Protein AF-A0A937UL61-F1 (afdb_monomer_lite)

Structure (mmCIF, N/CA/C/O backbone):
data_AF-A0A937UL61-F1
#
_entry.id   AF-A0A937UL61-F1
#
loop_
_atom_site.group_PDB
_atom_site.id
_atom_site.type_symbol
_atom_site.label_atom_id
_atom_site.label_alt_id
_atom_site.label_comp_id
_atom_site.label_asym_id
_atom_site.label_entity_id
_atom_site.label_seq_id
_atom_site.pdbx_PDB_ins_code
_atom_site.Cartn_x
_atom_site.Cartn_y
_atom_site.Cartn_z
_atom_site.occupancy
_atom_site.B_iso_or_equiv
_atom_site.auth_seq_id
_atom_site.auth_comp_id
_atom_site.auth_asym_id
_atom_site.auth_atom_id
_atom_site.pdbx_PDB_model_num
ATOM 1 N N . MET A 1 1 ? -11.354 -31.830 36.952 1.00 41.12 1 MET A N 1
ATOM 2 C CA . MET A 1 1 ? -10.061 -31.802 36.238 1.00 41.12 1 MET A CA 1
ATOM 3 C C . MET A 1 1 ? -9.830 -30.366 35.802 1.00 41.12 1 MET A C 1
ATOM 5 O O . MET A 1 1 ? -10.631 -29.843 35.042 1.00 41.12 1 MET A O 1
ATOM 9 N N . ARG A 1 2 ? -8.855 -29.694 36.424 1.00 35.31 2 ARG A N 1
ATOM 10 C CA . ARG A 1 2 ? -8.442 -28.318 36.112 1.00 35.31 2 ARG A CA 1
ATOM 11 C C . ARG A 1 2 ? -7.359 -28.387 35.036 1.00 35.31 2 ARG A C 1
ATOM 13 O O . ARG A 1 2 ? -6.473 -29.226 35.157 1.00 35.31 2 ARG A O 1
ATOM 20 N N . GLY A 1 3 ? -7.427 -27.509 34.044 1.00 33.62 3 GLY A N 1
ATOM 21 C CA . GLY A 1 3 ? -6.395 -27.327 33.027 1.00 33.62 3 GLY A CA 1
ATOM 22 C C . GLY A 1 3 ? -6.321 -25.855 32.651 1.00 33.62 3 GLY A C 1
ATOM 23 O O . GLY A 1 3 ? -7.065 -25.392 31.799 1.00 33.62 3 GLY A O 1
ATOM 24 N N . THR A 1 4 ? -5.476 -25.130 33.373 1.00 39.19 4 THR A N 1
ATOM 25 C CA . THR A 1 4 ? -5.030 -23.756 33.128 1.00 39.19 4 THR A CA 1
ATOM 26 C C . THR A 1 4 ? -3.850 -23.763 32.161 1.00 39.19 4 THR A C 1
ATOM 28 O O . THR A 1 4 ? -2.901 -24.504 32.411 1.00 39.19 4 THR A O 1
ATOM 31 N N . THR A 1 5 ? -3.843 -22.879 31.164 1.00 43.12 5 THR A N 1
ATOM 32 C CA . THR A 1 5 ? -2.605 -22.394 30.528 1.00 43.12 5 THR A CA 1
ATOM 33 C C . THR A 1 5 ? -2.749 -20.914 30.190 1.00 43.12 5 THR A C 1
ATOM 35 O O . THR A 1 5 ? -3.155 -20.542 29.092 1.00 43.12 5 THR A O 1
ATOM 38 N N . ASP A 1 6 ? -2.417 -20.092 31.186 1.00 36.03 6 ASP A N 1
ATOM 39 C CA . ASP A 1 6 ? -1.859 -18.753 31.016 1.00 36.03 6 ASP A CA 1
ATOM 40 C C . ASP A 1 6 ? -0.484 -18.852 30.348 1.00 36.03 6 ASP A C 1
ATOM 42 O O . ASP A 1 6 ? 0.268 -19.788 30.634 1.00 36.03 6 ASP A O 1
ATOM 46 N N . GLY A 1 7 ? -0.093 -17.858 29.543 1.00 35.34 7 GLY A N 1
ATOM 47 C CA . GLY A 1 7 ? 1.324 -17.755 29.203 1.00 35.34 7 GLY A CA 1
ATOM 48 C C . GLY A 1 7 ? 1.760 -16.815 28.094 1.00 35.34 7 GLY A C 1
ATOM 49 O O . GLY A 1 7 ? 2.563 -17.265 27.302 1.00 35.34 7 GLY A O 1
ATOM 50 N N . TRP A 1 8 ? 1.357 -15.539 28.060 1.00 32.16 8 TRP A N 1
ATOM 51 C CA . TRP A 1 8 ? 2.135 -14.500 27.351 1.00 32.16 8 TRP A CA 1
ATOM 52 C C . TRP A 1 8 ? 2.010 -13.135 28.049 1.00 32.16 8 TRP A C 1
ATOM 54 O O . TRP A 1 8 ? 1.246 -12.261 27.658 1.00 32.16 8 TRP A O 1
ATOM 64 N N . ARG A 1 9 ? 2.776 -12.949 29.129 1.00 35.47 9 ARG A N 1
ATOM 65 C CA . ARG A 1 9 ? 3.132 -11.635 29.688 1.00 35.47 9 ARG A CA 1
ATOM 66 C C . ARG A 1 9 ? 4.566 -11.703 30.189 1.00 35.47 9 ARG A C 1
ATOM 68 O O . ARG A 1 9 ? 4.829 -12.411 31.156 1.00 35.47 9 ARG A O 1
ATOM 75 N N . SER A 1 10 ? 5.482 -10.961 29.572 1.00 35.19 10 SER A N 1
ATOM 76 C CA . SER A 1 10 ? 6.545 -10.219 30.273 1.00 35.19 10 SER A CA 1
ATOM 77 C C . SER A 1 10 ? 7.567 -9.608 29.313 1.00 35.19 10 SER A C 1
ATOM 79 O O . SER A 1 10 ? 7.879 -10.177 28.275 1.00 35.19 10 SER A O 1
ATOM 81 N N . ARG A 1 11 ? 8.142 -8.494 29.791 1.00 38.44 11 ARG A N 1
ATOM 82 C CA . ARG A 1 11 ? 9.276 -7.708 29.274 1.00 38.44 11 ARG A CA 1
ATOM 83 C C . ARG A 1 11 ? 8.947 -6.733 28.155 1.00 38.44 11 ARG A C 1
ATOM 85 O O . ARG A 1 11 ? 9.047 -7.101 27.006 1.00 38.44 11 ARG A O 1
ATOM 92 N N . TRP A 1 12 ? 8.687 -5.481 28.537 1.00 37.53 12 TRP A N 1
ATOM 93 C CA . TRP A 1 12 ? 9.507 -4.327 28.136 1.00 37.53 12 TRP A CA 1
ATOM 94 C C . TRP A 1 12 ? 9.333 -3.220 29.189 1.00 37.53 12 TRP A C 1
ATOM 96 O O . TRP A 1 12 ? 8.374 -2.458 29.186 1.00 37.53 12 TRP A O 1
ATOM 106 N N . LEU A 1 13 ? 10.256 -3.181 30.152 1.00 37.97 13 LEU A N 1
ATOM 107 C CA . LEU A 1 13 ? 10.502 -2.031 31.022 1.00 37.97 13 LEU A CA 1
ATOM 108 C C . LEU A 1 13 ? 11.967 -1.654 30.820 1.00 37.97 13 LEU A C 1
ATOM 110 O O . LEU A 1 13 ? 12.857 -2.373 31.267 1.00 37.97 13 LEU A O 1
ATOM 114 N N . GLY A 1 14 ? 12.201 -0.536 30.141 1.00 31.47 14 GLY A N 1
ATOM 115 C CA . GLY A 1 14 ? 13.514 0.073 29.973 1.00 31.47 14 GLY A CA 1
ATOM 116 C C . GLY A 1 14 ? 13.386 1.581 30.137 1.00 31.47 14 GLY A C 1
ATOM 117 O O . GLY A 1 14 ? 12.951 2.273 29.225 1.00 31.47 14 GLY A O 1
ATOM 118 N N . ARG A 1 15 ? 13.724 2.072 31.333 1.00 36.03 15 ARG A N 1
ATOM 119 C CA . ARG A 1 15 ? 13.959 3.494 31.616 1.00 36.03 15 ARG A CA 1
ATOM 120 C C . ARG A 1 15 ? 15.165 3.961 30.808 1.00 36.03 15 ARG A C 1
ATOM 122 O O . ARG A 1 15 ? 16.184 3.288 30.865 1.00 36.03 15 ARG A O 1
ATOM 129 N N . ASN A 1 16 ? 15.096 5.151 30.218 1.00 34.00 16 ASN A N 1
ATOM 130 C CA . ASN A 1 16 ? 16.273 5.994 30.024 1.00 34.00 16 ASN A CA 1
ATOM 131 C C . ASN A 1 16 ? 15.919 7.453 30.339 1.00 34.00 16 ASN A C 1
ATOM 133 O O . ASN A 1 16 ? 15.102 8.088 29.681 1.00 34.00 16 ASN A O 1
ATOM 137 N N . THR A 1 17 ? 16.524 7.939 31.418 1.00 41.81 17 THR A N 1
ATOM 138 C CA . THR A 1 17 ? 16.698 9.347 31.789 1.00 41.81 17 THR A CA 1
ATOM 139 C C . THR A 1 17 ? 17.986 9.902 31.163 1.00 41.81 17 THR A C 1
ATOM 141 O O . THR A 1 17 ? 18.832 9.110 30.764 1.00 41.81 17 THR A O 1
ATOM 144 N N . PHE A 1 18 ? 18.156 11.235 31.225 1.00 35.47 18 PHE A N 1
ATOM 145 C CA . PHE A 1 18 ? 19.288 12.097 30.796 1.00 35.47 18 PHE A CA 1
ATOM 146 C C . PHE A 1 18 ? 19.118 12.724 29.398 1.00 35.47 18 PHE A C 1
ATOM 148 O O . PHE A 1 18 ? 18.808 12.030 28.447 1.00 35.47 18 PHE A O 1
ATOM 155 N N . GLY A 1 19 ? 19.308 14.030 29.172 1.00 31.05 19 GLY A N 1
ATOM 156 C CA . GLY A 1 19 ? 19.741 15.134 30.032 1.00 31.05 19 GLY A CA 1
ATOM 157 C C . GLY A 1 19 ? 19.760 16.460 29.243 1.00 31.05 19 GLY A C 1
ATOM 158 O O . GLY A 1 19 ? 19.900 16.466 28.024 1.00 31.05 19 GLY A O 1
ATOM 159 N N . ARG A 1 20 ? 19.594 17.589 29.949 1.00 37.22 20 ARG A N 1
ATOM 160 C CA . ARG A 1 20 ? 19.799 18.965 29.447 1.00 37.22 20 ARG A CA 1
ATOM 161 C C . ARG A 1 20 ? 21.288 19.239 29.189 1.00 37.22 20 ARG A C 1
ATOM 163 O O . ARG A 1 20 ? 22.111 18.865 30.019 1.00 37.22 20 ARG A O 1
ATOM 170 N N . GLY A 1 21 ? 21.602 20.035 28.164 1.00 30.53 21 GLY A N 1
ATOM 171 C CA . GLY A 1 21 ? 22.908 20.693 28.015 1.00 30.53 21 GLY A CA 1
ATOM 172 C C . GLY A 1 21 ? 23.030 21.531 26.728 1.00 30.53 21 GLY A C 1
ATOM 173 O O . GLY A 1 21 ? 22.745 20.984 25.670 1.00 30.53 21 GLY A O 1
ATOM 174 N N . PRO A 1 22 ? 23.408 22.828 26.785 1.00 51.12 22 PRO A N 1
ATOM 175 C CA . PRO A 1 22 ? 23.311 23.773 25.667 1.00 51.12 22 PRO A CA 1
ATOM 176 C C . PRO A 1 22 ? 24.640 24.017 24.928 1.00 51.12 22 PRO A C 1
ATOM 178 O O . PRO A 1 22 ? 25.719 23.872 25.499 1.00 51.12 22 PRO A O 1
ATOM 181 N N . GLY A 1 23 ? 24.543 24.577 23.717 1.00 32.28 23 GLY A N 1
ATOM 182 C CA . GLY A 1 23 ? 25.520 25.547 23.215 1.00 32.28 23 GLY A CA 1
ATOM 183 C C . GLY A 1 23 ? 26.185 25.236 21.872 1.00 32.28 23 GLY A C 1
ATOM 184 O O . GLY A 1 23 ? 26.318 24.089 21.470 1.00 32.28 23 GLY A O 1
ATOM 185 N N . ALA A 1 24 ? 26.686 26.326 21.276 1.00 36.66 24 ALA A N 1
ATOM 186 C CA . ALA A 1 24 ? 27.544 26.433 20.091 1.00 36.66 24 ALA A CA 1
ATOM 187 C C . ALA A 1 24 ? 26.845 26.276 18.722 1.00 36.66 24 ALA A C 1
ATOM 189 O O . ALA A 1 24 ? 26.011 25.413 18.536 1.00 36.66 24 ALA A O 1
ATOM 190 N N . ARG A 1 25 ? 27.148 27.055 17.679 1.00 42.97 25 ARG A N 1
ATOM 191 C CA . ARG A 1 25 ? 28.100 28.155 17.454 1.00 42.97 25 ARG A CA 1
ATOM 192 C C . ARG A 1 25 ? 27.694 28.838 16.140 1.00 42.97 25 ARG A C 1
ATOM 194 O O . ARG A 1 25 ? 27.148 28.208 15.243 1.00 42.97 25 ARG A O 1
ATOM 201 N N . ARG A 1 26 ? 28.002 30.132 16.050 1.00 46.06 26 ARG A N 1
ATOM 202 C CA . ARG A 1 26 ? 27.932 30.962 14.842 1.00 46.06 26 ARG A CA 1
ATOM 203 C C . ARG A 1 26 ? 28.728 30.329 13.692 1.00 46.06 26 ARG A C 1
ATOM 205 O O . ARG A 1 26 ? 29.886 29.977 13.898 1.00 46.06 26 ARG A O 1
ATOM 212 N N . ALA A 1 27 ? 28.152 30.303 12.494 1.00 42.22 27 ALA A N 1
ATOM 213 C CA . ALA A 1 27 ? 28.882 30.131 11.243 1.00 42.22 27 ALA A CA 1
ATOM 214 C C . ALA A 1 27 ? 28.550 31.323 10.337 1.00 42.22 27 ALA A C 1
ATOM 216 O O . ALA A 1 27 ? 27.449 31.427 9.803 1.00 42.22 27 ALA A O 1
ATOM 217 N N . GLY A 1 28 ? 29.489 32.267 10.246 1.00 37.50 28 GLY A N 1
ATOM 218 C CA . GLY A 1 28 ? 29.486 33.278 9.198 1.00 37.50 28 GLY A CA 1
ATOM 219 C C . GLY A 1 28 ? 29.967 32.637 7.902 1.00 37.50 28 GLY A C 1
ATOM 220 O O . GLY A 1 28 ? 30.985 31.949 7.908 1.00 37.50 28 GLY A O 1
ATOM 221 N N . PHE A 1 29 ? 29.242 32.866 6.811 1.00 41.84 29 PHE A N 1
ATOM 222 C CA . PHE A 1 29 ? 29.704 32.537 5.469 1.00 41.84 29 PHE A CA 1
ATOM 223 C C . PH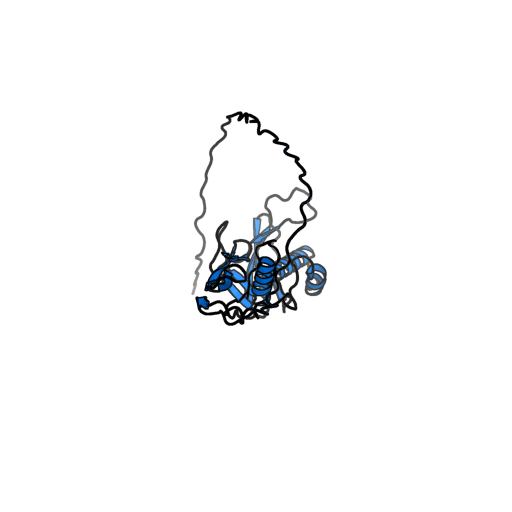E A 1 29 ? 30.052 33.822 4.722 1.00 41.84 29 PHE A C 1
ATOM 225 O O . PHE A 1 29 ? 29.270 34.767 4.643 1.00 41.84 29 PHE A O 1
ATOM 232 N N . VAL A 1 30 ? 31.289 33.831 4.239 1.00 42.34 30 VAL A N 1
ATOM 233 C CA . VAL A 1 30 ? 31.944 34.869 3.451 1.00 42.34 30 VAL A CA 1
ATOM 234 C C . VAL A 1 30 ? 31.387 34.817 2.027 1.00 42.34 30 VAL A C 1
ATOM 236 O O . VAL A 1 30 ? 31.470 33.780 1.373 1.00 42.34 30 VAL A O 1
ATOM 239 N N . ALA A 1 31 ? 30.824 35.927 1.547 1.00 39.34 31 ALA A N 1
ATOM 240 C CA . ALA A 1 31 ? 30.403 36.091 0.159 1.00 39.34 31 ALA A CA 1
ATOM 241 C C . ALA A 1 31 ? 31.626 36.432 -0.711 1.00 39.34 31 ALA A C 1
ATOM 243 O O . ALA A 1 31 ? 32.196 37.518 -0.599 1.00 39.34 31 ALA A O 1
ATOM 244 N N . GLY A 1 32 ? 32.049 35.476 -1.539 1.00 38.09 32 GLY A N 1
ATOM 245 C CA . GLY A 1 32 ? 33.128 35.626 -2.513 1.00 38.09 32 GLY A CA 1
ATOM 246 C C . GLY A 1 32 ? 32.592 35.999 -3.895 1.00 38.09 32 GLY A C 1
ATOM 247 O O . GLY A 1 32 ? 31.733 35.309 -4.435 1.00 38.09 32 GLY A O 1
ATOM 248 N N . LEU A 1 33 ? 33.127 37.099 -4.432 1.00 48.47 33 LEU A N 1
ATOM 249 C CA . LEU A 1 33 ? 32.984 37.601 -5.799 1.00 48.47 33 LEU A CA 1
ATOM 250 C C . LEU A 1 33 ? 33.150 36.515 -6.873 1.00 48.47 33 LEU A C 1
ATOM 252 O O . LEU A 1 33 ? 34.134 35.782 -6.831 1.00 48.47 33 LEU A O 1
ATOM 256 N N . LEU A 1 34 ? 32.334 36.569 -7.933 1.00 45.69 34 LEU A N 1
ATOM 257 C CA . LEU A 1 34 ? 32.779 36.185 -9.275 1.00 45.69 34 LEU A CA 1
ATOM 258 C C . LEU A 1 34 ? 32.277 37.178 -10.325 1.00 45.69 34 LEU A C 1
ATOM 260 O O . LEU A 1 34 ? 31.132 37.625 -10.320 1.00 45.69 34 LEU A O 1
ATOM 264 N N . ALA A 1 35 ? 33.236 37.555 -11.163 1.00 44.25 35 ALA A N 1
ATOM 265 C CA . ALA A 1 35 ? 33.234 38.659 -12.096 1.00 44.25 35 ALA A CA 1
ATOM 266 C C . ALA A 1 35 ? 32.377 38.389 -13.337 1.00 44.25 35 ALA A C 1
ATOM 268 O O . ALA A 1 35 ? 32.365 37.284 -13.879 1.00 44.25 35 ALA A O 1
ATOM 269 N N . GLY A 1 36 ? 31.725 39.445 -13.822 1.00 38.75 36 GLY A N 1
ATOM 270 C CA . GLY A 1 36 ? 31.180 39.495 -15.169 1.00 38.75 36 GLY A CA 1
ATOM 271 C C . GLY A 1 36 ? 32.288 39.754 -16.188 1.00 38.75 36 GLY A C 1
ATOM 272 O O . GLY A 1 36 ? 33.165 40.589 -15.967 1.00 38.75 36 GLY A O 1
ATOM 273 N N . VAL A 1 37 ? 32.216 39.060 -17.320 1.00 54.00 37 VAL A N 1
ATOM 274 C CA . VAL A 1 37 ? 32.962 39.406 -18.529 1.00 54.00 37 VAL A CA 1
ATOM 275 C C . VAL A 1 37 ? 31.960 39.518 -19.668 1.00 54.00 37 VAL A C 1
ATOM 277 O O . VAL A 1 37 ? 31.336 38.545 -20.084 1.00 54.00 37 VAL A O 1
ATOM 280 N N . LEU A 1 38 ? 31.797 40.760 -20.113 1.00 43.00 38 LEU A N 1
ATOM 281 C CA . LEU A 1 38 ? 31.098 41.184 -21.314 1.00 43.00 38 LEU A CA 1
ATOM 282 C C . LEU A 1 38 ? 32.075 41.053 -22.491 1.00 43.00 38 LEU A C 1
ATOM 284 O O . LEU A 1 38 ? 33.176 41.594 -22.408 1.00 43.00 38 LEU A O 1
ATOM 288 N N . LEU A 1 39 ? 31.677 40.415 -23.591 1.00 46.84 39 LEU A N 1
ATOM 289 C CA . LEU A 1 39 ? 32.367 40.543 -24.879 1.00 46.84 39 LEU A CA 1
ATOM 290 C C . LEU A 1 39 ? 31.344 40.455 -26.018 1.00 46.84 39 LEU A C 1
ATOM 292 O O . LEU A 1 39 ? 30.898 39.384 -26.417 1.00 46.84 39 LEU A O 1
ATOM 296 N N . LEU A 1 40 ? 30.967 41.635 -26.506 1.00 47.50 40 LEU A N 1
ATOM 297 C CA . LEU A 1 40 ? 30.404 41.871 -27.831 1.00 47.50 40 LEU A CA 1
ATOM 298 C C . LEU A 1 40 ? 31.575 42.109 -28.783 1.00 47.50 40 LEU A C 1
ATOM 300 O O . LEU A 1 40 ? 32.388 42.977 -28.489 1.00 47.50 40 LEU A O 1
ATOM 304 N N . MET A 1 41 ? 31.609 41.432 -29.931 1.00 52.75 41 MET A N 1
ATOM 305 C CA . MET A 1 41 ? 32.061 42.049 -31.180 1.00 52.75 41 MET A CA 1
ATOM 306 C C . MET A 1 41 ? 31.426 41.360 -32.386 1.00 52.75 41 MET A C 1
ATOM 308 O O . MET A 1 41 ? 31.569 40.158 -32.599 1.00 52.75 41 MET A O 1
ATOM 312 N N . ALA A 1 42 ? 30.732 42.180 -33.168 1.00 50.41 42 ALA A N 1
ATOM 313 C CA . ALA A 1 42 ? 30.248 41.895 -34.504 1.00 50.41 42 ALA A CA 1
ATOM 314 C C . ALA A 1 42 ? 31.401 41.959 -35.521 1.00 50.41 42 ALA A C 1
ATOM 316 O O . ALA A 1 42 ? 32.296 42.795 -35.401 1.00 50.41 42 ALA A O 1
ATOM 317 N N . GLY A 1 43 ? 31.332 41.126 -36.557 1.00 44.81 43 GLY A N 1
ATOM 318 C CA . GLY A 1 43 ? 32.175 41.206 -37.748 1.00 44.81 43 GLY A CA 1
ATOM 319 C C . GLY A 1 43 ? 31.381 40.720 -38.956 1.00 44.81 43 GLY A C 1
ATOM 320 O O . GLY A 1 43 ? 30.802 39.638 -38.920 1.00 44.81 43 GLY A O 1
ATOM 321 N N . ALA A 1 44 ? 31.299 41.557 -39.986 1.00 49.06 44 ALA A N 1
ATOM 322 C CA . ALA A 1 44 ? 30.443 41.396 -41.153 1.00 49.06 44 ALA A CA 1
ATOM 323 C C . ALA A 1 44 ? 31.261 41.064 -42.422 1.00 49.06 44 ALA A C 1
ATOM 325 O O . ALA A 1 44 ? 32.357 41.585 -42.591 1.00 49.06 44 ALA A O 1
ATOM 326 N N . VAL A 1 45 ? 30.639 40.268 -43.305 1.00 53.62 45 VAL A N 1
ATOM 327 C CA . VAL A 1 45 ? 30.753 40.184 -44.784 1.00 53.62 45 VAL A CA 1
ATOM 328 C C . VAL A 1 45 ? 32.104 39.828 -45.436 1.00 53.62 45 VAL A C 1
ATOM 330 O O . VAL A 1 45 ? 33.033 40.625 -45.456 1.00 53.62 45 VAL A O 1
ATOM 333 N N . ALA A 1 46 ? 32.103 38.717 -46.190 1.00 40.84 46 ALA A N 1
ATOM 334 C CA . ALA A 1 46 ? 32.715 38.632 -47.524 1.00 40.84 46 ALA A CA 1
ATOM 335 C C . ALA A 1 46 ? 32.031 37.533 -48.369 1.00 40.84 46 ALA A C 1
ATOM 337 O O . ALA A 1 46 ? 31.897 36.395 -47.927 1.00 40.84 46 ALA A O 1
ATOM 338 N N . CYS A 1 47 ? 31.582 37.902 -49.573 1.00 49.28 47 CYS A N 1
ATOM 339 C CA . CYS A 1 47 ? 31.098 37.006 -50.630 1.00 49.28 47 CYS A CA 1
ATOM 340 C C . CYS A 1 47 ? 32.271 36.440 -51.446 1.00 49.28 47 CYS A C 1
ATOM 342 O O . CYS A 1 47 ? 33.239 37.161 -51.682 1.00 49.28 47 CYS A O 1
ATOM 344 N N . GLY A 1 48 ? 32.108 35.231 -51.995 1.00 37.12 48 GLY A N 1
ATOM 345 C CA . GLY A 1 48 ? 32.795 34.817 -53.224 1.00 37.12 48 GLY A CA 1
ATOM 346 C C . GLY A 1 48 ? 33.161 33.334 -53.305 1.00 37.12 48 GLY A C 1
ATOM 347 O O . GLY A 1 48 ? 34.012 32.881 -52.547 1.00 37.12 48 GLY A O 1
ATOM 348 N N . GLY A 1 49 ? 32.596 32.630 -54.296 1.00 38.50 49 GLY A N 1
ATOM 349 C CA . GLY A 1 49 ? 33.230 31.462 -54.924 1.00 38.50 49 GLY A CA 1
ATOM 350 C C . GLY A 1 49 ? 32.358 30.213 -55.052 1.00 38.50 49 GLY A C 1
ATOM 351 O O . GLY A 1 49 ? 32.353 29.380 -54.154 1.00 38.50 49 GLY A O 1
ATOM 352 N N . ASP A 1 50 ? 31.685 30.070 -56.196 1.00 49.75 50 ASP A N 1
ATOM 353 C CA . ASP A 1 50 ? 31.009 28.852 -56.654 1.00 49.75 50 ASP A CA 1
ATOM 354 C C . ASP A 1 50 ? 31.983 27.679 -56.861 1.00 49.75 50 ASP A C 1
ATOM 356 O O . ASP A 1 50 ? 33.046 27.840 -57.469 1.00 49.75 50 ASP A O 1
ATOM 360 N N . THR A 1 51 ? 31.595 26.469 -56.447 1.00 48.75 51 THR A N 1
ATOM 361 C CA . THR A 1 51 ? 31.941 25.239 -57.181 1.00 48.75 51 THR A CA 1
ATOM 362 C C . THR A 1 51 ? 30.933 24.129 -56.882 1.00 48.75 51 THR A C 1
ATOM 364 O O . THR A 1 51 ? 30.759 23.706 -55.741 1.00 48.75 51 THR A O 1
ATOM 367 N N . ASP A 1 52 ? 30.275 23.678 -57.947 1.00 49.44 52 ASP A N 1
ATOM 368 C CA . ASP A 1 52 ? 29.382 22.528 -58.022 1.00 49.44 52 ASP A CA 1
ATOM 369 C C . ASP A 1 52 ? 30.009 21.235 -57.476 1.00 49.44 52 ASP A C 1
ATOM 371 O O . ASP A 1 52 ? 31.074 20.830 -57.941 1.00 49.44 52 ASP A O 1
ATOM 375 N N . ALA A 1 53 ? 29.305 20.537 -56.574 1.00 47.34 53 ALA A N 1
ATOM 376 C CA . ALA A 1 53 ? 29.349 19.073 -56.442 1.00 47.34 53 ALA A CA 1
ATOM 377 C C . ALA A 1 53 ? 28.258 18.547 -55.480 1.00 47.34 53 ALA A C 1
ATOM 379 O O . ALA A 1 53 ? 28.516 18.317 -54.306 1.00 47.34 53 ALA A O 1
ATOM 380 N N . GLY A 1 54 ? 27.057 18.310 -56.023 1.00 42.50 54 GLY A N 1
ATOM 381 C CA . GLY A 1 54 ? 26.148 17.219 -55.636 1.00 42.50 54 GLY A CA 1
ATOM 382 C C . GLY A 1 54 ? 25.396 17.314 -54.294 1.00 42.50 54 GLY A C 1
ATOM 383 O O . GLY A 1 54 ? 26.021 17.314 -53.236 1.00 42.50 54 GLY A O 1
ATOM 384 N N . PRO A 1 55 ? 24.049 17.227 -54.280 1.00 46.31 55 PRO A N 1
ATOM 385 C CA . PRO A 1 55 ? 23.344 16.757 -53.099 1.00 46.31 55 PRO A CA 1
ATOM 386 C C . PRO A 1 55 ? 23.616 15.254 -52.993 1.00 46.31 55 PRO A C 1
ATOM 388 O O . PRO A 1 55 ? 22.903 14.415 -53.537 1.00 46.31 55 PRO A O 1
ATOM 391 N N . GLY A 1 56 ? 24.728 14.908 -52.351 1.00 45.19 56 GLY A N 1
ATOM 392 C CA . GLY A 1 56 ? 24.914 13.578 -51.805 1.00 45.19 56 GLY A CA 1
ATOM 393 C C . GLY A 1 56 ? 23.927 13.426 -50.663 1.00 45.19 56 GLY A C 1
ATOM 394 O O . GLY A 1 56 ? 24.280 13.704 -49.517 1.00 45.19 56 GLY A O 1
ATOM 395 N N . ASP A 1 57 ? 22.701 13.015 -50.995 1.00 50.78 57 ASP A N 1
ATOM 396 C CA . ASP A 1 57 ? 21.739 12.414 -50.078 1.00 50.78 57 ASP A CA 1
ATOM 397 C C . ASP A 1 57 ? 22.423 11.214 -49.424 1.00 50.78 57 ASP A C 1
ATOM 399 O O . ASP A 1 57 ? 22.281 10.058 -49.823 1.00 50.78 57 ASP A O 1
ATOM 403 N N . THR A 1 58 ? 23.229 11.500 -48.407 1.00 51.84 58 THR A N 1
ATOM 404 C CA . THR A 1 58 ? 23.712 10.491 -47.486 1.00 51.84 58 THR A CA 1
ATOM 405 C C . THR A 1 58 ? 22.512 10.217 -46.605 1.00 51.84 58 THR A C 1
ATOM 407 O O . THR A 1 58 ? 22.361 10.799 -45.533 1.00 51.84 58 THR A O 1
ATOM 410 N N . ALA A 1 59 ? 21.595 9.401 -47.128 1.00 54.84 59 ALA A N 1
ATOM 411 C CA . ALA A 1 59 ? 20.563 8.768 -46.342 1.00 54.84 59 ALA A CA 1
ATOM 412 C C . ALA A 1 59 ? 21.288 8.126 -45.162 1.00 54.84 59 ALA A C 1
ATOM 414 O O . ALA A 1 59 ? 22.015 7.144 -45.334 1.00 54.84 59 ALA A O 1
ATOM 415 N N . ALA A 1 60 ? 21.182 8.757 -43.991 1.00 59.66 60 ALA A N 1
ATOM 416 C CA . ALA A 1 60 ? 21.674 8.187 -42.758 1.00 59.66 60 ALA A CA 1
ATOM 417 C C . ALA A 1 60 ? 21.040 6.799 -42.675 1.00 59.66 60 ALA A C 1
ATOM 419 O O . ALA A 1 60 ? 19.816 6.675 -42.595 1.00 59.66 60 ALA A O 1
ATOM 420 N N . GLY A 1 61 ? 21.869 5.761 -42.825 1.00 61.16 61 GLY A N 1
ATOM 421 C CA . GLY A 1 61 ? 21.418 4.386 -42.674 1.00 61.16 61 GLY A CA 1
ATOM 422 C C . GLY A 1 61 ? 20.694 4.244 -41.333 1.00 61.16 61 GLY A C 1
ATOM 423 O O . GLY A 1 61 ? 20.961 5.032 -40.421 1.00 61.16 61 GLY A O 1
ATOM 424 N N . PRO A 1 62 ? 19.759 3.290 -41.202 1.00 62.69 62 PRO A N 1
ATOM 425 C CA . PRO A 1 62 ? 18.983 3.139 -39.980 1.00 62.69 62 PRO A CA 1
ATOM 426 C C . PRO A 1 62 ? 19.926 3.099 -38.778 1.00 62.69 62 PRO A C 1
ATOM 428 O O . PRO A 1 62 ? 20.828 2.259 -38.724 1.00 62.69 62 PRO A O 1
ATOM 431 N N . THR A 1 63 ? 19.742 4.038 -37.844 1.00 65.31 63 THR A N 1
ATOM 432 C CA . THR A 1 63 ? 20.496 4.057 -36.592 1.00 65.31 63 THR A CA 1
ATOM 433 C C . THR A 1 63 ? 20.344 2.682 -35.946 1.00 65.31 63 THR A C 1
ATOM 435 O O . THR A 1 63 ? 19.205 2.235 -35.761 1.00 65.31 63 THR A O 1
ATOM 438 N N . PRO A 1 64 ? 21.447 1.974 -35.646 1.00 72.12 64 PRO A N 1
ATOM 439 C CA . PRO A 1 64 ? 21.361 0.640 -35.077 1.00 72.12 64 PRO A CA 1
ATOM 440 C C . PRO A 1 64 ? 20.573 0.699 -33.770 1.00 72.12 64 PRO A C 1
ATOM 442 O O . PRO A 1 64 ? 20.789 1.583 -32.939 1.00 72.12 64 PRO A O 1
ATOM 445 N N . SER A 1 65 ? 19.632 -0.232 -33.600 1.00 82.00 65 SER A N 1
ATOM 446 C CA . SER A 1 65 ? 18.908 -0.362 -32.339 1.00 82.00 65 SER A CA 1
ATOM 447 C C . SER A 1 65 ? 19.898 -0.639 -31.203 1.00 82.00 65 SER A C 1
ATOM 449 O O . SER A 1 65 ? 20.871 -1.372 -31.408 1.00 82.00 65 SER A O 1
ATOM 451 N N . PRO A 1 66 ? 19.670 -0.071 -30.010 1.00 85.94 66 PRO A N 1
ATOM 452 C CA . PRO A 1 66 ? 20.576 -0.258 -28.891 1.00 85.94 66 PRO A CA 1
ATOM 453 C C . PRO A 1 66 ? 20.628 -1.730 -28.475 1.00 85.94 66 PRO A C 1
ATOM 455 O O . PRO A 1 66 ? 19.616 -2.434 -28.477 1.00 85.94 66 PRO A O 1
ATOM 458 N N . THR A 1 67 ? 21.805 -2.184 -28.057 1.00 91.50 67 THR A N 1
ATOM 459 C CA . THR A 1 67 ? 21.954 -3.476 -27.385 1.00 91.50 67 THR A CA 1
ATOM 460 C C . THR A 1 67 ? 21.414 -3.349 -25.966 1.00 91.50 67 THR A C 1
ATOM 462 O O . THR A 1 67 ? 21.894 -2.527 -25.187 1.00 91.50 67 THR A O 1
ATOM 465 N N . ILE A 1 68 ? 20.416 -4.158 -25.615 1.00 92.75 68 ILE A N 1
ATOM 466 C CA . ILE A 1 68 ? 19.838 -4.167 -24.269 1.00 92.75 68 ILE A CA 1
ATOM 467 C C . ILE A 1 68 ? 20.484 -5.279 -23.442 1.00 92.75 68 ILE A C 1
ATOM 469 O O . ILE A 1 68 ? 20.464 -6.442 -23.839 1.00 92.75 68 ILE A O 1
ATOM 473 N N . VAL A 1 69 ? 21.035 -4.922 -22.283 1.00 94.12 69 VAL A N 1
ATOM 474 C CA . VAL A 1 69 ? 21.647 -5.856 -21.331 1.00 94.12 69 VAL A CA 1
ATOM 475 C C . VAL A 1 69 ? 20.693 -6.110 -20.165 1.00 94.12 69 VAL A C 1
ATOM 477 O O . VAL A 1 69 ? 20.182 -5.171 -19.551 1.00 94.12 69 VAL A O 1
ATOM 480 N N . GLY A 1 70 ? 20.494 -7.389 -19.841 1.00 93.50 70 GLY A N 1
ATOM 481 C CA . GLY A 1 70 ? 19.606 -7.855 -18.775 1.00 93.50 70 GLY A CA 1
ATOM 482 C C . GLY A 1 70 ? 18.275 -8.402 -19.295 1.00 93.50 70 GLY A C 1
ATOM 483 O O . GLY A 1 70 ? 17.820 -8.066 -20.389 1.00 93.50 70 GLY A O 1
ATOM 484 N N . THR A 1 71 ? 17.649 -9.266 -18.499 1.00 95.94 71 THR A N 1
ATOM 485 C CA . THR A 1 71 ? 16.349 -9.863 -18.827 1.00 95.94 71 THR A CA 1
ATOM 486 C C . THR A 1 71 ? 15.226 -8.920 -18.416 1.00 95.94 71 THR A C 1
ATOM 488 O O . THR A 1 71 ? 15.201 -8.427 -17.287 1.00 95.94 71 THR A O 1
ATOM 491 N N . ALA A 1 72 ? 14.295 -8.677 -19.337 1.00 96.94 72 ALA A N 1
ATOM 492 C CA . ALA A 1 72 ? 13.121 -7.858 -19.081 1.00 96.94 72 ALA A CA 1
ATOM 493 C C . ALA A 1 72 ? 12.148 -8.570 -18.131 1.00 96.94 72 ALA A C 1
ATOM 495 O O . ALA A 1 72 ? 11.841 -9.749 -18.322 1.00 96.94 72 ALA A O 1
ATOM 496 N N . ARG A 1 73 ? 11.618 -7.834 -17.151 1.00 97.88 73 ARG A N 1
ATOM 497 C CA . ARG A 1 73 ? 10.510 -8.315 -16.314 1.00 97.88 73 ARG A CA 1
ATOM 498 C C . ARG A 1 73 ? 9.202 -8.425 -17.121 1.00 97.88 73 ARG A C 1
ATOM 500 O O . ARG A 1 73 ? 9.040 -7.704 -18.115 1.00 97.88 73 ARG A O 1
ATOM 507 N N . PRO A 1 74 ? 8.292 -9.346 -16.751 1.00 98.00 74 PRO A N 1
ATOM 508 C CA . PRO A 1 74 ? 7.179 -9.736 -17.616 1.00 98.00 74 PRO A CA 1
ATOM 509 C C . PRO A 1 74 ? 6.095 -8.661 -17.763 1.00 98.00 74 PRO A C 1
ATOM 511 O O . PRO A 1 74 ? 5.492 -8.565 -18.831 1.00 98.00 74 PRO A O 1
ATOM 514 N N . VAL A 1 75 ? 5.855 -7.835 -16.739 1.00 98.25 75 VAL A N 1
ATOM 515 C CA . VAL A 1 75 ? 4.756 -6.860 -16.747 1.00 98.25 75 VAL A CA 1
ATOM 516 C C . VAL A 1 75 ? 5.263 -5.499 -17.203 1.00 98.25 75 VAL A C 1
ATOM 518 O O . VAL A 1 75 ? 6.116 -4.911 -16.549 1.00 98.25 75 VAL A O 1
ATOM 521 N N . GLY A 1 76 ? 4.738 -4.979 -18.314 1.00 97.06 76 GLY A N 1
ATOM 522 C CA . GLY A 1 76 ? 5.007 -3.610 -18.763 1.00 97.06 76 GLY A CA 1
ATOM 523 C C . GLY A 1 76 ? 4.107 -2.595 -18.056 1.00 97.06 76 GLY A C 1
ATOM 524 O O . GLY A 1 76 ? 2.893 -2.775 -18.010 1.00 97.06 76 GLY A O 1
ATOM 525 N N . VAL A 1 77 ? 4.686 -1.506 -17.548 1.00 96.56 77 VAL A N 1
ATOM 526 C CA . VAL A 1 77 ? 3.963 -0.442 -16.834 1.00 96.56 77 VAL A CA 1
ATOM 527 C C . VAL A 1 77 ? 3.790 0.766 -17.758 1.00 96.56 77 VAL A C 1
ATOM 529 O O . VAL A 1 77 ? 4.517 1.751 -17.700 1.00 96.56 77 VAL A O 1
ATOM 532 N N . THR A 1 78 ? 2.837 0.681 -18.682 1.00 93.81 78 THR A N 1
ATOM 533 C CA . THR A 1 78 ? 2.742 1.624 -19.813 1.00 93.81 78 THR A CA 1
ATOM 534 C C . THR A 1 78 ? 1.922 2.883 -19.533 1.00 93.81 78 THR A C 1
ATOM 536 O O . THR A 1 78 ? 1.786 3.728 -20.415 1.00 93.81 78 THR A O 1
ATOM 539 N N . GLY A 1 79 ? 1.333 3.019 -18.346 1.00 93.62 79 GLY A N 1
ATOM 540 C CA . GLY A 1 79 ? 0.400 4.101 -18.056 1.00 93.62 79 GLY A CA 1
ATOM 541 C C . GLY A 1 79 ? -0.151 4.080 -16.631 1.00 93.62 79 GLY A C 1
ATOM 542 O O . GLY A 1 79 ? 0.189 3.181 -15.851 1.00 93.62 79 GLY A O 1
ATOM 543 N N . PRO A 1 80 ? -1.036 5.045 -16.314 1.00 93.50 80 PRO A N 1
ATOM 544 C CA . PRO A 1 80 ? -1.806 5.011 -15.084 1.00 93.50 80 PRO A CA 1
ATOM 545 C C . PRO A 1 80 ? -2.606 3.710 -14.992 1.00 93.50 80 PRO A C 1
ATOM 547 O O . PRO A 1 80 ? -3.170 3.242 -15.984 1.00 93.50 80 PRO A O 1
ATOM 550 N N . GLN A 1 81 ? -2.671 3.140 -13.797 1.00 94.44 81 GLN A N 1
ATOM 551 C CA . GLN A 1 81 ? -3.379 1.900 -13.537 1.00 94.44 81 GLN A CA 1
ATOM 552 C C . GLN A 1 81 ? -4.868 2.172 -13.296 1.00 94.44 81 GLN A C 1
ATOM 554 O O . GLN A 1 81 ? -5.218 3.038 -12.485 1.00 94.44 81 GLN A O 1
ATOM 559 N N . PRO A 1 82 ? -5.766 1.445 -13.982 1.00 88.81 82 PRO A N 1
ATOM 560 C CA . PRO A 1 82 ? -7.198 1.592 -13.773 1.00 88.81 82 PRO A CA 1
ATOM 561 C C . PRO A 1 82 ? -7.583 1.160 -12.353 1.00 88.81 82 PRO A C 1
ATOM 563 O O . PRO A 1 82 ? -7.043 0.198 -11.813 1.00 88.81 82 PRO A O 1
ATOM 566 N N . GLY A 1 83 ? -8.537 1.872 -11.753 1.00 84.94 83 GLY A N 1
ATOM 567 C CA . GLY A 1 83 ? -9.050 1.561 -10.414 1.00 84.94 83 GLY A CA 1
ATOM 568 C C . GLY A 1 83 ? -8.174 2.038 -9.253 1.00 84.94 83 GLY A C 1
ATOM 569 O O . GLY A 1 83 ? -8.612 1.945 -8.109 1.00 84.94 83 GLY A O 1
ATOM 570 N N . PHE A 1 84 ? -6.983 2.590 -9.515 1.00 88.06 84 PHE A N 1
ATOM 571 C CA . PHE A 1 84 ? -6.194 3.222 -8.462 1.00 88.06 84 PHE A CA 1
ATOM 572 C C . PHE A 1 84 ? -6.971 4.378 -7.825 1.00 88.06 84 PHE A C 1
ATOM 574 O O . PHE A 1 84 ? -7.413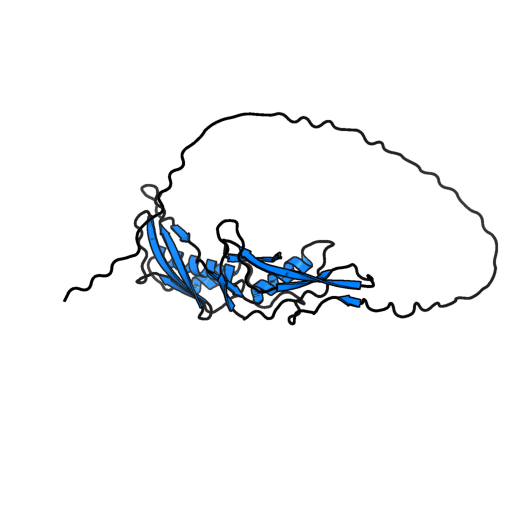 5.304 -8.512 1.00 88.06 84 PHE A O 1
ATOM 581 N N . VAL A 1 85 ? -7.091 4.343 -6.503 1.00 82.81 85 VAL A N 1
ATOM 582 C CA . VAL A 1 85 ? -7.695 5.408 -5.704 1.00 82.81 85 VAL A CA 1
ATOM 583 C C . VAL A 1 85 ? -6.603 6.094 -4.906 1.00 82.81 85 VAL A C 1
ATOM 585 O O . VAL A 1 85 ? -5.980 5.506 -4.024 1.00 82.81 85 VAL A O 1
ATOM 588 N N . ALA A 1 86 ? -6.368 7.372 -5.212 1.00 69.19 86 ALA A N 1
ATOM 589 C CA . ALA A 1 86 ? -5.485 8.185 -4.391 1.00 69.19 86 ALA A CA 1
ATOM 590 C C . ALA A 1 86 ? -6.049 8.260 -2.963 1.00 69.19 86 ALA A C 1
ATOM 592 O O . ALA A 1 86 ? -7.264 8.352 -2.777 1.00 69.19 86 ALA A O 1
ATOM 593 N N . SER A 1 87 ? -5.158 8.262 -1.970 1.00 60.38 87 SER A N 1
ATOM 594 C CA . SER A 1 87 ? -5.442 8.112 -0.529 1.00 60.38 87 SER A CA 1
ATOM 595 C C . SER A 1 87 ? -6.504 9.048 0.074 1.00 60.38 87 SER A C 1
ATOM 597 O O . SER A 1 87 ? -6.916 8.853 1.214 1.00 60.38 87 SER A O 1
ATOM 599 N N . TRP A 1 88 ? -6.967 10.054 -0.667 1.00 55.47 88 TRP A N 1
ATOM 600 C CA . TRP A 1 88 ? -7.932 11.063 -0.239 1.00 55.47 88 TRP A CA 1
ATOM 601 C C . TRP A 1 88 ? -9.334 10.926 -0.860 1.00 55.47 88 TRP A C 1
ATOM 603 O O . TRP A 1 88 ? -10.236 11.640 -0.426 1.00 55.47 88 TRP A O 1
ATOM 613 N N . TYR A 1 89 ? -9.548 10.029 -1.833 1.00 51.16 89 TYR A N 1
ATOM 614 C CA . TYR A 1 89 ? -10.812 9.947 -2.587 1.00 51.16 89 TYR A CA 1
ATOM 615 C C . TYR A 1 89 ? -11.865 8.958 -2.049 1.00 51.16 89 TYR A C 1
ATOM 617 O O . TYR A 1 89 ? -13.023 9.081 -2.420 1.00 51.16 89 TYR A O 1
ATOM 625 N N . GLY A 1 90 ? -11.524 8.028 -1.151 1.00 51.19 90 GLY A N 1
ATOM 626 C CA . GLY A 1 90 ? -12.437 6.933 -0.756 1.00 51.19 90 GLY A CA 1
ATOM 627 C C . GLY A 1 90 ? -13.342 7.195 0.453 1.00 51.19 90 GLY A C 1
ATOM 628 O O . GLY A 1 90 ? -14.028 6.288 0.914 1.00 51.19 90 GLY A O 1
ATOM 629 N N . ARG A 1 91 ? -13.333 8.402 1.025 1.00 56.09 91 ARG A N 1
ATOM 630 C CA . ARG A 1 91 ? -13.908 8.629 2.361 1.00 56.09 91 ARG A CA 1
ATOM 631 C C . ARG A 1 91 ? -15.433 8.439 2.404 1.00 56.09 91 ARG A C 1
ATOM 633 O O . ARG A 1 91 ? -15.942 7.860 3.359 1.00 56.09 91 ARG A O 1
ATOM 640 N N . ASP A 1 92 ? -16.129 8.863 1.352 1.00 55.19 92 ASP A N 1
ATOM 641 C CA . ASP A 1 92 ? -17.592 8.765 1.254 1.00 55.19 92 ASP A CA 1
ATOM 642 C C . ASP A 1 92 ? -18.051 7.319 0.957 1.00 55.19 92 ASP A C 1
ATOM 644 O O . ASP A 1 92 ? -19.115 6.887 1.399 1.00 55.19 92 ASP A O 1
ATOM 648 N N . GLU A 1 93 ? -17.226 6.538 0.251 1.00 56.94 93 GLU A N 1
ATOM 649 C CA . GLU A 1 93 ? -17.472 5.118 -0.050 1.00 56.94 93 GLU A CA 1
ATOM 650 C C . GLU A 1 93 ? -17.187 4.231 1.172 1.00 56.94 93 GLU A C 1
ATOM 652 O O . GLU A 1 93 ? -17.903 3.263 1.432 1.00 56.94 93 GLU A O 1
ATOM 657 N N . VAL A 1 94 ? -16.189 4.602 1.982 1.00 58.88 94 VAL A N 1
ATOM 658 C CA . VAL A 1 94 ? -15.857 3.934 3.250 1.00 58.88 94 VAL A CA 1
ATOM 659 C C . VAL A 1 94 ? -16.973 4.100 4.286 1.00 58.88 94 VAL A C 1
ATOM 661 O O . VAL A 1 94 ? -17.237 3.175 5.060 1.00 58.88 94 VAL A O 1
ATOM 664 N N . GLU A 1 95 ? -17.646 5.253 4.299 1.00 57.28 95 GLU A N 1
ATOM 665 C CA . GLU A 1 95 ? -18.713 5.573 5.254 1.00 57.28 95 GLU A CA 1
ATOM 666 C C . GLU A 1 95 ? -19.975 4.713 5.036 1.00 57.28 95 GLU A C 1
ATOM 668 O O . GLU A 1 95 ? -20.637 4.324 5.999 1.00 57.28 95 GLU A O 1
ATOM 673 N N . GLN A 1 96 ? -20.265 4.311 3.792 1.00 51.91 96 GLN A N 1
ATOM 674 C CA . GLN A 1 96 ? -21.442 3.492 3.458 1.00 51.91 96 GLN A CA 1
ATOM 675 C C . GLN A 1 96 ? -21.347 2.030 3.934 1.00 51.91 96 GLN A C 1
ATOM 677 O O . GLN A 1 96 ? -22.374 1.370 4.096 1.00 51.91 96 GLN A O 1
ATOM 682 N N . ALA A 1 97 ? -20.142 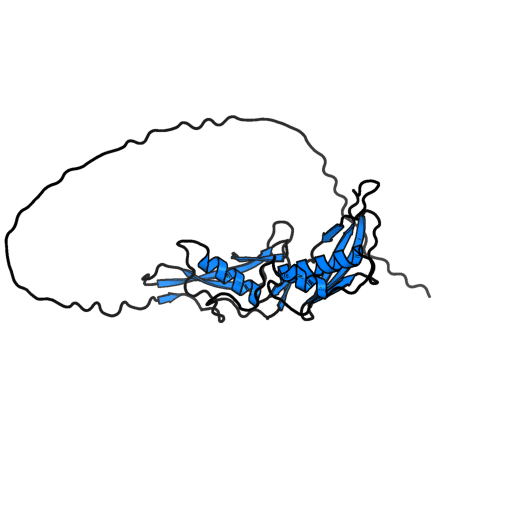1.512 4.196 1.00 47.69 97 ALA A N 1
ATOM 683 C CA . ALA A 1 97 ? -19.918 0.109 4.563 1.00 47.69 97 ALA A CA 1
ATOM 684 C C . ALA A 1 97 ? -20.011 -0.177 6.078 1.00 47.69 97 ALA A C 1
ATOM 686 O O . ALA A 1 97 ? -19.787 -1.312 6.518 1.00 47.69 97 ALA A O 1
ATOM 687 N N . ALA A 1 98 ? -20.285 0.835 6.905 1.00 49.25 98 ALA A N 1
ATOM 688 C CA . ALA A 1 98 ? -20.249 0.719 8.357 1.00 49.25 98 ALA A CA 1
ATOM 689 C C . ALA A 1 98 ? -21.667 0.556 8.954 1.00 49.25 98 ALA A C 1
ATOM 691 O O . ALA A 1 98 ? -22.489 1.465 8.836 1.00 49.25 98 ALA A O 1
ATOM 692 N N . PRO A 1 99 ? -21.983 -0.573 9.622 1.00 47.47 99 PRO A N 1
ATOM 693 C CA . PRO A 1 99 ? -23.294 -0.766 10.238 1.00 47.47 99 PRO A CA 1
ATOM 694 C C . PRO A 1 99 ? -23.533 0.250 11.368 1.00 47.47 99 PRO A C 1
ATOM 696 O O . PRO A 1 99 ? -22.598 0.703 12.035 1.00 47.47 99 PRO A O 1
ATOM 699 N N . GLY A 1 100 ? -24.801 0.621 11.574 1.00 46.41 100 GLY A N 1
ATOM 700 C CA . GLY A 1 100 ? -25.219 1.479 12.684 1.00 46.41 100 GLY A CA 1
ATOM 701 C C . GLY A 1 100 ? -24.885 0.857 14.047 1.00 46.41 100 GLY A C 1
ATOM 702 O O . GLY A 1 100 ? -24.987 -0.355 14.224 1.00 46.41 100 GLY A O 1
ATOM 703 N N . GLY A 1 101 ? -24.479 1.692 15.007 1.00 58.09 101 GLY A N 1
ATOM 704 C CA . GLY A 1 101 ? -23.993 1.274 16.325 1.00 58.09 101 GLY A CA 1
ATOM 705 C C . GLY A 1 101 ? -23.454 2.454 17.142 1.00 58.09 101 GLY A C 1
ATOM 706 O O . GLY A 1 101 ? -23.719 3.608 16.808 1.00 58.0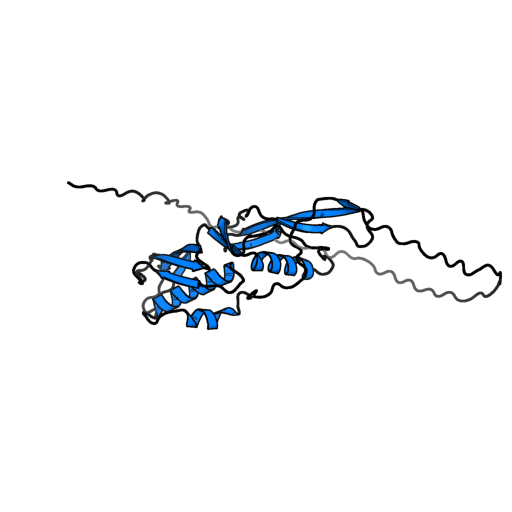9 101 GLY A O 1
ATOM 707 N N . ASP A 1 102 ? -22.705 2.166 18.212 1.00 75.75 102 ASP A N 1
ATOM 708 C CA . ASP A 1 102 ? -21.975 3.174 18.999 1.00 75.75 102 ASP A CA 1
ATOM 709 C C . ASP A 1 102 ? -21.157 4.088 18.065 1.00 75.75 102 ASP A C 1
ATOM 711 O O . ASP A 1 102 ? -20.366 3.607 17.249 1.00 75.75 102 ASP A O 1
ATOM 715 N N . ALA A 1 103 ? -21.354 5.407 18.175 1.00 81.81 103 ALA A N 1
ATOM 716 C CA . ALA A 1 103 ? -20.724 6.396 17.302 1.00 81.81 103 ALA A CA 1
ATOM 717 C C . ALA A 1 103 ? -19.184 6.331 17.327 1.00 81.81 103 ALA A C 1
ATOM 719 O O . ALA A 1 103 ? -18.533 6.632 16.324 1.00 81.81 103 ALA A O 1
ATOM 720 N N . GLN A 1 104 ? -18.593 5.926 18.454 1.00 83.88 104 GLN A N 1
ATOM 721 C CA . GLN A 1 104 ? -17.152 5.764 18.601 1.00 83.88 104 GLN A CA 1
ATOM 722 C C . GLN A 1 104 ? -16.657 4.500 17.894 1.00 83.88 104 GLN A C 1
ATOM 724 O O . GLN A 1 104 ? -15.674 4.567 17.157 1.00 83.88 104 GLN A O 1
ATOM 729 N N . LEU A 1 105 ? -17.345 3.366 18.074 1.00 87.50 105 LEU A N 1
ATOM 730 C CA . LEU A 1 105 ? -17.028 2.128 17.353 1.00 87.50 105 LEU A CA 1
ATOM 731 C C . LEU A 1 105 ? -17.148 2.347 15.844 1.00 87.50 105 LEU A C 1
ATOM 733 O O . LEU A 1 105 ? -16.237 1.996 15.104 1.00 87.50 105 LEU A O 1
ATOM 737 N N . HIS A 1 106 ? -18.236 2.973 15.396 1.00 86.50 106 HIS A N 1
ATOM 738 C CA . HIS A 1 106 ? -18.453 3.278 13.986 1.00 86.50 106 HIS A CA 1
ATOM 739 C C . HIS A 1 106 ? -17.287 4.086 13.403 1.00 86.50 106 HIS A C 1
ATOM 741 O O . HIS A 1 106 ? -16.714 3.687 12.392 1.00 86.50 106 HIS A O 1
ATOM 747 N N . ARG A 1 107 ? -16.859 5.155 14.090 1.00 86.88 107 ARG A N 1
ATOM 748 C CA . ARG A 1 107 ? -15.700 5.963 13.681 1.00 86.88 107 ARG A CA 1
ATOM 749 C C . ARG A 1 107 ? -14.417 5.135 13.575 1.00 86.88 107 ARG A C 1
ATOM 751 O O . ARG A 1 107 ? -13.719 5.230 12.573 1.00 86.88 107 ARG A O 1
ATOM 758 N N . ILE A 1 108 ? -14.131 4.299 14.573 1.00 90.25 108 ILE A N 1
ATOM 759 C CA . ILE A 1 108 ? -12.939 3.438 14.584 1.00 90.25 108 ILE A CA 1
ATOM 760 C C . ILE A 1 108 ? -12.955 2.452 13.411 1.00 90.25 10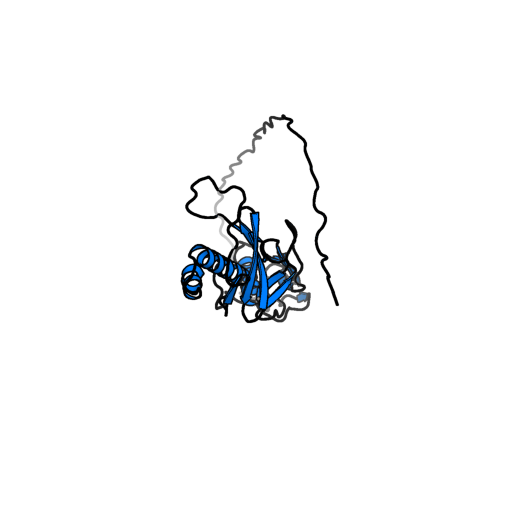8 ILE A C 1
ATOM 762 O O . ILE A 1 108 ? -11.940 2.275 12.740 1.00 90.25 108 ILE A O 1
ATOM 766 N N . LEU A 1 109 ? -14.101 1.825 13.135 1.00 91.94 109 LEU A N 1
ATOM 767 C CA . LEU A 1 109 ? -14.234 0.898 12.012 1.00 91.94 109 LEU A CA 1
ATOM 768 C C . LEU A 1 109 ? -14.077 1.619 10.666 1.00 91.94 109 LEU A C 1
ATOM 770 O O . LEU A 1 109 ? -13.453 1.075 9.758 1.00 91.94 109 LEU A O 1
ATOM 774 N N . THR A 1 110 ? -14.607 2.834 10.525 1.00 89.62 110 THR A N 1
ATOM 775 C CA . THR A 1 110 ? -14.410 3.685 9.339 1.00 89.62 110 THR A CA 1
ATOM 776 C C . THR A 1 110 ? -12.932 4.030 9.146 1.00 89.62 110 THR A C 1
ATOM 778 O O . THR A 1 110 ? -12.398 3.830 8.056 1.00 89.62 110 THR A O 1
ATOM 781 N N . ASP A 1 111 ? -12.225 4.432 10.203 1.00 91.00 111 ASP A N 1
ATOM 782 C CA . ASP A 1 111 ? -10.791 4.734 10.135 1.00 91.00 111 ASP A CA 1
ATOM 783 C C . ASP A 1 111 ? -9.942 3.502 9.782 1.00 91.00 111 ASP A C 1
ATOM 785 O O . ASP A 1 111 ? -8.995 3.604 8.998 1.00 91.00 111 ASP A O 1
ATOM 789 N N . LEU A 1 112 ? -10.278 2.326 10.325 1.00 92.94 112 LEU A N 1
ATOM 790 C CA . LEU A 1 112 ? -9.623 1.058 9.986 1.00 92.94 112 LEU A CA 1
ATOM 791 C C . LEU A 1 112 ? -9.796 0.706 8.508 1.00 92.94 112 LEU A C 1
ATOM 793 O O . LEU A 1 112 ? -8.834 0.304 7.845 1.00 92.94 112 LEU A O 1
ATOM 797 N N . ARG A 1 113 ? -11.014 0.879 7.981 1.00 92.06 113 ARG A N 1
ATOM 798 C CA . ARG A 1 113 ? -11.287 0.664 6.560 1.00 92.06 113 ARG A CA 1
ATOM 799 C C . ARG A 1 113 ? -10.479 1.637 5.704 1.00 92.06 113 ARG A C 1
ATOM 801 O O . ARG A 1 113 ? -9.770 1.199 4.804 1.00 92.06 113 ARG A O 1
ATOM 808 N N . GLN A 1 114 ? -10.500 2.928 6.035 1.00 89.88 114 GLN A N 1
ATOM 809 C CA . GLN A 1 114 ? -9.740 3.947 5.311 1.00 89.88 114 GLN A CA 1
ATOM 810 C C . GLN A 1 114 ? -8.239 3.636 5.305 1.00 89.88 114 GLN A C 1
ATOM 812 O O . GLN A 1 114 ? -7.613 3.689 4.253 1.00 89.88 114 GLN A O 1
ATOM 817 N N . LYS A 1 115 ? -7.652 3.265 6.451 1.00 91.00 115 LYS A N 1
ATOM 818 C CA . LYS A 1 115 ? -6.237 2.868 6.528 1.00 91.00 115 LYS A CA 1
ATOM 819 C C . LYS A 1 115 ? -5.929 1.648 5.663 1.00 91.00 115 LYS A C 1
ATOM 821 O O . LYS A 1 115 ? -4.915 1.645 4.972 1.00 91.00 115 LYS A O 1
ATOM 826 N N . THR A 1 116 ? -6.803 0.641 5.678 1.00 92.31 116 THR A N 1
ATOM 827 C CA . THR A 1 116 ? -6.637 -0.566 4.855 1.00 92.31 116 THR A CA 1
ATOM 828 C C . THR A 1 116 ? -6.692 -0.231 3.363 1.00 92.31 116 THR A C 1
ATOM 830 O O . THR A 1 116 ? -5.804 -0.648 2.626 1.00 92.31 116 THR A O 1
ATOM 833 N N . LEU A 1 117 ? -7.655 0.587 2.922 1.00 90.81 117 LEU A N 1
ATOM 834 C CA . LEU A 1 117 ? -7.735 1.040 1.526 1.00 90.81 117 LEU A CA 1
ATOM 835 C C . LEU A 1 117 ? -6.551 1.911 1.118 1.00 90.81 117 LEU A C 1
ATOM 837 O O . LEU A 1 117 ? -6.068 1.790 -0.002 1.00 90.81 117 LEU A O 1
ATOM 841 N N . THR A 1 118 ? -6.059 2.769 2.011 1.00 89.06 118 THR A N 1
ATOM 842 C CA . THR A 1 118 ? -4.874 3.587 1.734 1.00 89.06 118 THR A CA 1
ATOM 843 C C . THR A 1 118 ? -3.647 2.715 1.466 1.00 89.06 118 THR A C 1
ATOM 845 O O . THR A 1 118 ? -2.907 3.009 0.531 1.00 89.06 118 THR A O 1
ATOM 848 N N . MET A 1 119 ? -3.447 1.628 2.223 1.00 90.19 119 MET A N 1
ATOM 849 C CA . MET A 1 119 ? -2.391 0.650 1.913 1.00 90.19 119 MET A CA 1
ATOM 850 C C . MET A 1 119 ? -2.676 -0.095 0.604 1.00 90.19 119 MET A C 1
ATOM 852 O O . MET A 1 119 ? -1.775 -0.282 -0.212 1.00 90.19 119 MET A O 1
ATOM 856 N N . ALA A 1 120 ? -3.936 -0.481 0.378 1.00 91.81 120 ALA A N 1
ATOM 857 C CA . ALA A 1 120 ? -4.345 -1.182 -0.832 1.00 91.81 120 ALA A CA 1
ATOM 858 C C . ALA A 1 120 ? -4.111 -0.355 -2.103 1.00 91.81 120 ALA A C 1
ATOM 860 O O . ALA A 1 120 ? -3.802 -0.928 -3.141 1.00 91.81 120 ALA A O 1
ATOM 861 N N . GLY A 1 121 ? -4.305 0.968 -2.052 1.00 90.12 121 GLY A N 1
ATOM 862 C CA . GLY A 1 121 ? -4.248 1.880 -3.204 1.00 90.12 121 GLY A CA 1
ATOM 863 C C . GLY A 1 121 ? -5.325 1.633 -4.271 1.00 90.12 121 GLY A C 1
ATOM 864 O O . GLY A 1 121 ? -5.332 2.285 -5.312 1.00 90.12 121 GLY A O 1
ATOM 865 N N . VAL A 1 122 ? -6.233 0.687 -4.044 1.00 90.88 122 VAL A N 1
ATOM 866 C CA . VAL A 1 122 ? -7.285 0.263 -4.972 1.00 90.88 122 VAL A CA 1
ATOM 867 C C . VAL A 1 122 ? -8.517 -0.151 -4.168 1.00 90.88 122 VAL A C 1
ATOM 869 O O . VAL A 1 122 ? -8.400 -0.721 -3.078 1.00 90.88 122 VAL A O 1
ATOM 872 N N . MET A 1 123 ? -9.704 0.165 -4.687 1.00 89.44 123 MET A N 1
ATOM 873 C CA . MET A 1 123 ? -10.963 -0.269 -4.078 1.00 89.44 123 MET A CA 1
ATOM 874 C C . MET A 1 123 ? -11.080 -1.795 -4.141 1.00 89.44 123 MET A C 1
ATOM 876 O O . MET A 1 123 ? -10.648 -2.406 -5.114 1.00 89.44 123 MET A O 1
ATOM 880 N N . GLY A 1 124 ? -11.679 -2.391 -3.114 1.00 87.62 124 GLY A N 1
ATOM 881 C CA . GLY A 1 124 ? -11.881 -3.835 -3.005 1.00 87.62 124 GLY A CA 1
ATOM 882 C C . GLY A 1 124 ? -12.924 -4.165 -1.942 1.00 87.62 124 GLY A C 1
ATOM 883 O O . GLY A 1 124 ? -13.411 -3.268 -1.240 1.00 87.62 124 GLY A O 1
ATOM 884 N N . ASP A 1 125 ? -13.263 -5.445 -1.819 1.00 91.00 125 ASP A N 1
ATOM 885 C CA . ASP A 1 125 ? -14.208 -5.924 -0.818 1.00 91.00 125 ASP A CA 1
ATOM 886 C C . ASP A 1 125 ? -13.571 -5.802 0.563 1.00 91.00 125 ASP A C 1
ATOM 888 O O . ASP A 1 125 ? -12.618 -6.507 0.895 1.00 91.00 125 ASP A O 1
ATOM 892 N N . LEU A 1 126 ? -14.100 -4.894 1.384 1.00 92.44 126 LEU A N 1
ATOM 893 C CA . LEU A 1 126 ? -13.489 -4.542 2.658 1.00 92.44 126 LEU A CA 1
ATOM 894 C C . LEU A 1 126 ? -14.485 -4.559 3.812 1.00 92.44 126 LEU A C 1
ATOM 896 O O . LEU A 1 126 ? -15.475 -3.827 3.842 1.00 92.44 126 LEU A O 1
ATOM 900 N N . THR A 1 127 ? -14.149 -5.329 4.842 1.00 93.62 127 THR A N 1
ATOM 901 C CA . THR A 1 127 ? -14.858 -5.320 6.125 1.00 93.62 127 THR A CA 1
ATOM 902 C C . THR A 1 127 ? -13.916 -4.981 7.273 1.00 93.62 127 THR A C 1
ATOM 904 O O . THR A 1 127 ? -12.702 -5.148 7.176 1.00 93.62 127 THR A O 1
ATOM 907 N N . ALA A 1 128 ? -14.482 -4.482 8.371 1.00 93.75 128 ALA A N 1
ATOM 908 C CA . ALA A 1 128 ? -13.763 -4.203 9.606 1.00 93.75 128 ALA A CA 1
ATOM 909 C C . ALA A 1 128 ? -14.653 -4.566 10.794 1.00 93.75 128 ALA A C 1
ATOM 911 O O . ALA A 1 128 ? -15.841 -4.232 10.798 1.00 93.75 128 ALA A O 1
ATOM 912 N N . ARG A 1 129 ? -14.078 -5.220 11.802 1.00 94.44 129 ARG A N 1
ATOM 913 C CA . ARG A 1 129 ? -14.753 -5.577 13.056 1.00 94.44 129 ARG A CA 1
ATOM 914 C C . ARG A 1 129 ? -13.781 -5.526 14.223 1.00 94.44 129 ARG A C 1
ATOM 916 O O . ARG A 1 129 ? -12.588 -5.753 14.042 1.00 94.44 129 ARG A O 1
ATOM 923 N N . CYS A 1 130 ? -14.295 -5.273 15.415 1.00 94.62 130 CYS A N 1
ATOM 924 C CA . CYS A 1 130 ? -13.515 -5.333 16.648 1.00 94.62 130 CYS A CA 1
ATOM 925 C C . CYS A 1 130 ? -13.959 -6.516 17.500 1.00 94.62 130 CYS A C 1
ATOM 927 O O . CYS A 1 130 ? -15.016 -7.104 17.262 1.00 94.62 130 CYS A O 1
ATOM 929 N N . GLU A 1 131 ? -13.132 -6.907 18.464 1.00 92.31 131 GLU A N 1
ATOM 930 C CA . GLU A 1 131 ? -13.454 -8.008 19.363 1.00 92.31 131 GLU A CA 1
ATOM 931 C C . GLU A 1 131 ? -14.822 -7.784 20.032 1.00 92.31 131 GLU A C 1
ATOM 933 O O . GLU A 1 131 ? -15.088 -6.733 20.618 1.00 92.31 131 GLU A O 1
ATOM 938 N N . ASN A 1 132 ? -15.710 -8.777 19.922 1.00 89.19 132 ASN A N 1
ATOM 939 C CA . ASN A 1 132 ? -17.085 -8.727 20.434 1.00 89.19 132 ASN A CA 1
ATOM 940 C C . ASN A 1 132 ? -17.931 -7.543 19.921 1.00 89.19 132 ASN A C 1
ATOM 942 O O . ASN A 1 132 ? -18.900 -7.178 20.585 1.00 89.19 132 ASN A O 1
ATOM 946 N N . ASP A 1 133 ? -17.561 -6.928 18.790 1.00 88.31 133 ASP A N 1
ATOM 947 C CA . ASP A 1 133 ? -18.200 -5.730 18.228 1.00 88.31 133 ASP A CA 1
ATOM 948 C C . ASP A 1 133 ? -18.282 -4.562 19.226 1.00 88.31 133 ASP A C 1
ATOM 950 O O . ASP A 1 133 ? -19.266 -3.821 19.284 1.00 88.31 133 ASP A O 1
ATOM 954 N N . ARG A 1 134 ? -17.248 -4.409 20.064 1.00 87.88 134 ARG A N 1
ATOM 955 C CA . ARG A 1 134 ? -17.156 -3.353 21.082 1.00 87.88 134 ARG A CA 1
ATOM 956 C C . ARG A 1 134 ? -15.741 -2.791 21.159 1.00 87.88 134 ARG A C 1
ATOM 958 O O . ARG A 1 134 ? -14.787 -3.425 20.731 1.00 87.88 134 ARG A O 1
ATOM 965 N N . ILE A 1 135 ? -15.627 -1.595 21.732 1.00 87.25 135 ILE A N 1
ATOM 966 C CA . ILE A 1 135 ? -14.353 -0.963 22.088 1.00 87.25 135 ILE A CA 1
ATOM 967 C C . ILE A 1 135 ? -14.346 -0.740 23.595 1.00 87.25 135 ILE A C 1
ATOM 969 O O . ILE A 1 135 ? -15.319 -0.219 24.147 1.00 87.25 135 ILE A O 1
ATOM 973 N N . ASP A 1 136 ? -13.252 -1.109 24.255 1.00 88.12 136 ASP A N 1
ATOM 974 C CA . ASP A 1 136 ? -13.005 -0.667 25.624 1.00 88.12 136 ASP A CA 1
ATOM 975 C C . ASP A 1 136 ? -12.500 0.780 25.600 1.00 88.12 136 ASP A C 1
ATOM 977 O O . ASP A 1 136 ? -11.446 1.078 25.041 1.00 88.12 136 ASP A O 1
ATOM 981 N N . LEU A 1 137 ? -13.284 1.685 26.187 1.00 86.19 137 LEU A N 1
ATOM 982 C CA . LEU A 1 137 ? -12.994 3.118 26.243 1.00 86.19 137 LEU A CA 1
ATOM 983 C C . LEU A 1 137 ? -12.168 3.513 27.473 1.00 86.19 137 LEU A C 1
ATOM 985 O O . LEU A 1 137 ? -11.922 4.703 27.689 1.00 86.19 137 LEU A O 1
ATOM 989 N N . ALA A 1 138 ? -11.746 2.552 28.299 1.00 87.81 138 ALA A N 1
ATOM 990 C CA . ALA A 1 138 ? -10.890 2.838 29.437 1.00 87.81 138 ALA A CA 1
ATOM 991 C C . ALA A 1 138 ? -9.538 3.432 28.977 1.00 87.81 138 ALA A C 1
ATOM 993 O O . ALA A 1 138 ? -8.947 2.967 27.999 1.00 87.81 138 ALA A O 1
ATOM 994 N N . PRO A 1 139 ? -8.998 4.447 29.679 1.00 88.38 139 PRO A N 1
ATOM 995 C CA . PRO A 1 139 ? -7.713 5.045 29.327 1.00 88.38 139 PRO A CA 1
ATOM 996 C C . PRO A 1 139 ? -6.582 4.011 29.244 1.00 88.38 139 PRO A C 1
ATOM 998 O O . PRO A 1 139 ? -6.265 3.328 30.221 1.00 88.38 139 PRO A O 1
ATOM 1001 N N . GLY A 1 140 ? -5.926 3.922 28.086 1.00 89.06 140 GLY A N 1
ATOM 1002 C CA . GLY A 1 140 ? -4.863 2.948 27.834 1.00 89.06 140 GLY A CA 1
ATOM 1003 C C . GLY A 1 140 ? -5.343 1.528 27.531 1.00 89.06 140 GLY A C 1
ATOM 1004 O O . GLY A 1 140 ? -4.493 0.636 27.480 1.00 89.06 140 GLY A O 1
ATOM 1005 N N . ALA A 1 141 ? -6.650 1.308 27.363 1.00 92.75 141 ALA A N 1
ATOM 1006 C CA . ALA A 1 141 ? -7.184 0.042 26.886 1.00 92.75 141 ALA A CA 1
ATOM 1007 C C . ALA A 1 141 ? -6.710 -0.249 25.460 1.00 92.75 141 ALA A C 1
ATOM 1009 O O . ALA A 1 141 ? -6.507 0.664 24.653 1.00 92.75 141 ALA A O 1
ATOM 1010 N N . VAL A 1 142 ? -6.538 -1.537 25.176 1.00 95.44 142 VAL A N 1
ATOM 1011 C CA . VAL A 1 142 ? -6.163 -2.056 23.863 1.00 95.44 142 VAL A CA 1
ATOM 1012 C C . VAL A 1 142 ? -7.280 -2.980 23.413 1.00 95.44 142 VAL A C 1
ATOM 1014 O O . VAL A 1 142 ? -7.591 -3.940 24.113 1.00 95.44 142 VAL A O 1
ATOM 1017 N N . THR A 1 143 ? -7.894 -2.675 22.273 1.00 95.56 143 THR A N 1
ATOM 1018 C CA . THR A 1 143 ? -8.938 -3.510 21.674 1.00 95.56 143 THR A CA 1
ATOM 1019 C C . THR A 1 143 ? -8.429 -4.108 20.361 1.00 95.56 143 THR A C 1
ATOM 1021 O O . THR A 1 143 ? -8.073 -3.342 19.460 1.00 95.56 143 THR A O 1
ATOM 1024 N N . PRO A 1 144 ? -8.398 -5.445 20.219 1.00 96.88 144 PRO A N 1
ATOM 1025 C CA . PRO A 1 144 ? -8.089 -6.096 18.954 1.00 96.88 144 PRO A CA 1
ATOM 1026 C C . PRO A 1 144 ? -9.199 -5.855 17.930 1.00 96.88 144 PRO A C 1
ATOM 1028 O O . PRO A 1 144 ? -10.387 -6.011 18.227 1.00 96.88 144 PRO A O 1
ATOM 1031 N N . CYS A 1 145 ? -8.815 -5.531 16.703 1.00 96.69 145 CYS A N 1
ATOM 1032 C CA . CYS A 1 145 ? -9.724 -5.441 15.569 1.00 96.69 145 CYS A CA 1
ATOM 1033 C C . CYS A 1 145 ? -9.131 -6.155 14.356 1.00 96.69 145 CYS A C 1
ATOM 1035 O O . CYS A 1 145 ? -7.932 -6.402 14.278 1.00 96.69 145 CYS A O 1
ATOM 1037 N N . VAL A 1 146 ? -9.982 -6.516 13.406 1.00 96.88 146 VAL A N 1
ATOM 1038 C CA . VAL A 1 146 ? -9.591 -7.201 12.176 1.00 96.88 146 VAL A CA 1
ATOM 1039 C C . VAL A 1 146 ? -10.221 -6.480 10.999 1.00 96.88 146 VAL A C 1
ATOM 1041 O O . VAL A 1 146 ? -11.414 -6.162 11.037 1.00 96.88 146 VAL A O 1
ATOM 1044 N N . THR A 1 147 ? -9.433 -6.245 9.954 1.00 96.19 147 THR A N 1
ATOM 1045 C CA . THR A 1 147 ? -9.961 -5.926 8.625 1.00 96.19 147 THR A CA 1
ATOM 1046 C C . THR A 1 147 ? -9.792 -7.118 7.699 1.00 96.19 147 THR A C 1
ATOM 1048 O O . THR A 1 147 ? -8.857 -7.900 7.856 1.00 96.19 147 THR A O 1
ATOM 1051 N N . VAL A 1 148 ? -10.727 -7.282 6.768 1.00 96.62 148 VAL A N 1
ATOM 1052 C CA . VAL A 1 148 ? -10.660 -8.311 5.726 1.00 96.62 148 VAL A CA 1
ATOM 1053 C C . VAL A 1 148 ? -10.782 -7.609 4.388 1.00 96.62 148 VAL A C 1
ATOM 1055 O O . VAL A 1 148 ? -11.842 -7.045 4.121 1.00 96.62 148 VAL A O 1
ATOM 1058 N N . TYR A 1 149 ? -9.709 -7.618 3.600 1.00 95.56 149 TYR A N 1
ATOM 1059 C CA . TYR A 1 149 ? -9.643 -7.028 2.262 1.00 95.56 149 TYR A CA 1
ATOM 1060 C C . TYR A 1 149 ? -9.499 -8.142 1.228 1.00 95.56 149 TYR A C 1
ATOM 1062 O O . TYR A 1 149 ? -8.507 -8.867 1.269 1.00 95.56 149 TYR A O 1
ATOM 1070 N N . ASP A 1 150 ? -10.477 -8.321 0.342 1.00 95.44 150 ASP A N 1
ATOM 1071 C CA . ASP A 1 150 ? -10.492 -9.384 -0.676 1.00 95.44 150 ASP A CA 1
ATOM 1072 C C . ASP A 1 150 ? -10.148 -10.778 -0.098 1.00 95.44 150 ASP A C 1
ATOM 1074 O O . ASP A 1 150 ? -9.441 -11.590 -0.694 1.00 95.44 150 ASP A O 1
ATOM 1078 N N . GLY A 1 151 ? -10.626 -11.051 1.123 1.00 96.31 151 GLY A N 1
ATOM 1079 C CA . GLY A 1 151 ? -10.371 -12.297 1.857 1.00 96.31 151 GLY A CA 1
ATOM 1080 C C . GLY A 1 151 ? -9.056 -12.354 2.649 1.00 96.31 151 GLY A C 1
ATOM 1081 O O . GLY A 1 151 ? -8.820 -13.339 3.347 1.00 96.31 151 GLY A O 1
ATOM 1082 N N . LEU A 1 152 ? -8.215 -11.318 2.596 1.00 97.44 152 LEU A N 1
ATOM 1083 C CA . LEU A 1 152 ? -6.978 -11.204 3.372 1.00 97.44 152 LEU A CA 1
ATOM 1084 C C . LEU A 1 152 ? -7.247 -10.547 4.728 1.00 97.44 152 LEU A C 1
ATOM 1086 O O . LEU A 1 152 ? -7.656 -9.388 4.794 1.00 97.44 152 LEU A O 1
ATOM 1090 N N . GLU A 1 153 ? -6.996 -11.280 5.812 1.00 96.88 153 GLU A N 1
ATOM 1091 C CA . GLU A 1 153 ? -7.204 -10.782 7.174 1.00 96.88 153 GLU A CA 1
ATOM 1092 C C . GLU A 1 153 ? -5.984 -10.027 7.715 1.00 96.88 153 GLU A C 1
ATOM 1094 O O . GLU A 1 153 ? -4.849 -10.502 7.656 1.00 96.88 153 GLU A O 1
ATOM 1099 N N . MET A 1 154 ? -6.229 -8.867 8.318 1.00 95.94 154 MET A N 1
ATOM 1100 C CA . MET A 1 154 ? -5.215 -8.027 8.948 1.00 95.94 154 MET A CA 1
ATOM 1101 C C . MET A 1 154 ? -5.609 -7.721 10.388 1.00 95.94 154 MET A C 1
ATOM 1103 O O . MET A 1 154 ? -6.691 -7.191 10.637 1.00 95.94 154 MET A O 1
ATOM 1107 N N . ALA A 1 155 ? -4.727 -8.042 11.335 1.00 96.44 155 ALA A N 1
ATOM 1108 C CA . ALA A 1 155 ? -4.953 -7.818 12.760 1.00 96.44 155 ALA A CA 1
ATOM 1109 C C . ALA A 1 155 ? -4.429 -6.444 13.203 1.00 96.44 155 ALA A C 1
ATOM 1111 O O . ALA A 1 155 ? -3.240 -6.154 13.099 1.00 96.44 155 ALA A O 1
ATOM 1112 N N . TRP A 1 156 ? -5.320 -5.621 13.736 1.00 96.38 156 TRP A N 1
ATOM 1113 C CA . TRP A 1 156 ? -5.061 -4.265 14.202 1.00 96.38 156 TRP A CA 1
ATOM 1114 C C . TRP A 1 156 ? -5.241 -4.174 15.711 1.00 96.38 156 TRP A C 1
ATOM 1116 O O . TRP A 1 156 ? -6.045 -4.903 16.295 1.00 96.38 156 TRP A O 1
ATOM 1126 N N . GLU A 1 157 ? -4.572 -3.209 16.333 1.00 96.25 157 GLU A N 1
ATOM 1127 C CA . GLU A 1 157 ? -4.834 -2.859 17.727 1.00 96.25 157 GLU A CA 1
ATOM 1128 C C . GLU A 1 157 ? -5.288 -1.405 17.833 1.00 96.25 157 GLU A C 1
ATOM 1130 O O . GLU A 1 157 ? -4.652 -0.482 17.322 1.00 96.25 157 GLU A O 1
ATOM 1135 N N . ILE A 1 158 ? -6.405 -1.195 18.523 1.00 95.56 158 ILE A N 1
ATOM 1136 C CA . ILE A 1 158 ? -6.919 0.132 18.847 1.00 95.56 158 ILE A CA 1
ATOM 1137 C C . ILE A 1 158 ? -6.507 0.460 20.266 1.00 95.56 158 ILE A C 1
ATOM 1139 O O . ILE A 1 158 ? -6.910 -0.225 21.204 1.00 95.56 158 ILE A O 1
ATOM 1143 N N . ILE A 1 159 ? -5.724 1.521 20.427 1.00 94.50 159 ILE A N 1
ATOM 1144 C CA . ILE A 1 159 ? -5.221 1.946 21.728 1.00 94.50 159 ILE A CA 1
ATOM 1145 C C . ILE A 1 159 ? -5.882 3.258 22.107 1.00 94.50 159 ILE A C 1
ATOM 1147 O O . ILE A 1 159 ? -5.659 4.289 21.467 1.00 94.50 159 ILE A O 1
ATOM 1151 N N . VAL A 1 160 ? -6.668 3.229 23.178 1.00 91.06 160 VAL A N 1
ATOM 1152 C CA . VAL A 1 160 ? -7.284 4.426 23.747 1.00 91.06 160 VAL A CA 1
ATOM 1153 C C . VAL A 1 160 ? -6.228 5.247 24.479 1.00 91.06 160 VAL A C 1
ATOM 1155 O O . VAL A 1 160 ? -5.464 4.734 25.300 1.00 91.06 160 VAL A O 1
ATOM 1158 N N . SER A 1 161 ? -6.177 6.546 24.195 1.00 88.38 161 SER A N 1
ATOM 1159 C CA . SER A 1 161 ? -5.201 7.446 24.804 1.00 88.38 161 SER A CA 1
ATOM 1160 C C . SER A 1 161 ? -5.395 7.543 26.315 1.00 88.38 161 SER A C 1
ATOM 1162 O O . SER A 1 161 ? -6.514 7.581 26.825 1.00 88.38 161 SER A O 1
ATOM 1164 N N . ARG A 1 162 ? -4.281 7.637 27.047 1.00 86.12 162 ARG A N 1
ATOM 1165 C CA . ARG A 1 162 ? -4.299 7.847 28.505 1.00 86.12 162 ARG A CA 1
ATOM 1166 C C . ARG A 1 162 ? -4.584 9.298 28.892 1.00 86.12 162 ARG A C 1
ATOM 1168 O O . ARG A 1 162 ? -5.041 9.548 30.001 1.00 86.12 162 ARG A O 1
ATOM 1175 N N . ASP A 1 163 ? -4.356 10.223 27.965 1.00 78.88 163 ASP A N 1
ATOM 1176 C CA . ASP A 1 163 ? -4.285 11.661 28.235 1.00 78.88 163 ASP A CA 1
ATOM 1177 C C . ASP A 1 163 ? -5.595 12.404 27.926 1.00 78.88 163 ASP A C 1
ATOM 1179 O O . ASP A 1 163 ? -5.579 13.578 27.562 1.00 78.88 163 ASP A O 1
ATOM 1183 N N . ALA A 1 164 ? -6.746 11.733 28.042 1.00 65.94 164 ALA A N 1
ATOM 1184 C CA . ALA A 1 164 ? -8.035 12.376 27.805 1.00 65.94 164 ALA A CA 1
ATOM 1185 C C . ALA A 1 164 ? -8.289 13.474 28.864 1.00 65.94 164 ALA A C 1
ATOM 1187 O O . ALA A 1 164 ? -8.324 13.168 30.062 1.00 65.94 164 ALA A O 1
ATOM 1188 N N . PRO A 1 165 ? -8.482 14.746 28.463 1.00 65.75 165 PRO A N 1
ATOM 1189 C CA . PRO A 1 165 ? -8.816 15.809 29.402 1.00 65.75 165 PRO A CA 1
ATOM 1190 C C . PRO A 1 165 ? -10.130 15.504 30.138 1.00 65.75 165 PRO A C 1
ATOM 1192 O O . PRO A 1 165 ? -11.066 14.984 29.520 1.00 65.75 165 PRO A O 1
ATOM 1195 N N . PRO A 1 166 ? -10.262 15.872 31.425 1.00 57.31 166 PRO A N 1
ATOM 1196 C CA . PRO A 1 166 ? -11.545 15.813 32.117 1.00 57.31 166 PRO A CA 1
ATOM 1197 C C . PRO A 1 166 ? -12.614 16.590 31.332 1.00 57.31 166 PRO A C 1
ATOM 1199 O O . PRO A 1 166 ? -12.433 17.773 31.047 1.00 57.31 166 PRO A O 1
ATOM 1202 N N . GLY A 1 167 ? -13.718 15.930 30.970 1.00 60.88 167 GLY A N 1
ATOM 1203 C CA . GLY A 1 167 ? -14.809 16.537 30.194 1.00 60.88 167 GLY A CA 1
ATOM 1204 C C . GLY A 1 167 ? -14.657 16.467 28.669 1.00 60.88 167 GLY A C 1
ATOM 1205 O O . GLY A 1 167 ? -15.436 17.102 27.961 1.00 60.88 167 GLY A O 1
ATOM 1206 N N . ALA A 1 168 ? -13.689 15.709 28.143 1.00 66.81 168 ALA A N 1
ATOM 1207 C CA . ALA A 1 168 ? -13.604 15.454 26.709 1.00 66.81 168 ALA A CA 1
ATOM 1208 C C . ALA A 1 168 ? -14.882 14.764 26.196 1.00 66.81 168 ALA A C 1
ATOM 1210 O O . ALA A 1 168 ? -15.279 13.712 26.691 1.00 66.81 168 ALA A O 1
ATOM 1211 N N . LEU A 1 169 ? -15.504 15.359 25.174 1.00 65.81 169 LEU A N 1
ATOM 1212 C CA . LEU A 1 169 ? -16.688 14.808 24.502 1.00 65.81 169 LEU A CA 1
ATOM 1213 C C . LEU A 1 169 ? -16.362 13.595 23.614 1.00 65.81 169 LEU A C 1
ATOM 1215 O O . LEU A 1 169 ? -17.273 12.920 23.145 1.00 65.81 169 LEU A O 1
ATOM 1219 N N . TRP A 1 170 ? -15.074 13.332 23.369 1.00 68.19 170 TRP A N 1
ATOM 1220 C CA . TRP A 1 170 ? -14.595 12.294 22.460 1.00 68.19 170 TRP A CA 1
ATOM 1221 C C . TRP A 1 170 ? -13.394 11.580 23.069 1.00 68.19 170 TRP A C 1
ATOM 1223 O O . TRP A 1 170 ? -12.512 12.219 23.650 1.00 68.19 170 TRP A O 1
ATOM 1233 N N . VAL A 1 171 ? -13.336 10.266 22.880 1.00 79.56 171 VAL A N 1
ATOM 1234 C CA . VAL A 1 171 ? -12.181 9.455 23.262 1.00 79.56 171 VAL A CA 1
ATOM 1235 C C . VAL A 1 171 ? -11.174 9.492 22.117 1.00 79.56 171 VAL A C 1
ATOM 1237 O O . VAL A 1 171 ? -11.492 9.116 20.987 1.00 79.56 171 VAL A O 1
ATOM 1240 N N . SER A 1 172 ? -9.957 9.963 22.391 1.00 86.69 172 SER A N 1
ATOM 1241 C CA . SER A 1 172 ? -8.862 9.876 21.427 1.00 86.69 172 SER A CA 1
ATOM 1242 C C . SER A 1 172 ? -8.268 8.471 21.439 1.00 86.69 172 SER A C 1
ATOM 1244 O O . SER A 1 172 ? -8.083 7.863 22.495 1.00 86.69 172 SER A O 1
ATOM 1246 N N . TYR A 1 173 ? -7.931 7.960 20.263 1.00 90.31 173 TYR A N 1
ATOM 1247 C CA . TYR A 1 173 ? -7.302 6.657 20.085 1.00 90.31 173 TYR A CA 1
ATOM 1248 C C . TYR A 1 173 ? -6.218 6.741 19.017 1.00 90.31 173 TYR A C 1
ATOM 1250 O O . TYR A 1 173 ? -6.176 7.680 18.220 1.00 90.31 173 TYR A O 1
ATOM 1258 N N . ARG A 1 174 ? -5.360 5.728 18.992 1.00 92.94 174 ARG A N 1
ATOM 1259 C CA . ARG A 1 174 ? -4.459 5.444 17.879 1.00 92.94 174 ARG A CA 1
ATOM 1260 C C . ARG A 1 174 ? -4.696 4.028 17.378 1.00 92.94 174 ARG A C 1
ATOM 1262 O O . ARG A 1 174 ? -5.109 3.156 18.140 1.00 92.94 174 ARG A O 1
ATOM 1269 N N . ILE A 1 175 ? -4.434 3.833 16.095 1.00 93.44 175 ILE A N 1
ATOM 1270 C CA . ILE A 1 175 ? -4.526 2.541 15.426 1.00 93.44 175 ILE A CA 1
ATOM 1271 C C . ILE A 1 175 ? -3.096 2.065 15.224 1.00 93.44 175 ILE A C 1
ATOM 1273 O O . ILE A 1 175 ? -2.376 2.660 14.421 1.00 93.44 175 ILE A O 1
ATOM 1277 N N . GLU A 1 176 ? -2.688 1.037 15.961 1.00 92.69 176 GLU A N 1
ATOM 1278 C CA . GLU A 1 176 ? -1.399 0.394 15.734 1.00 92.69 176 GLU A CA 1
ATOM 1279 C C . GLU A 1 176 ? -1.493 -0.464 14.475 1.00 92.69 176 GLU A C 1
ATOM 1281 O O . GLU A 1 176 ? -2.385 -1.319 14.372 1.00 92.69 176 GLU A O 1
ATOM 1286 N N . PRO A 1 177 ? -0.611 -0.234 13.495 1.00 88.81 177 PRO A N 1
ATOM 1287 C CA . PRO A 1 177 ? -0.701 -0.957 12.250 1.00 88.81 177 PRO A CA 1
ATOM 1288 C C . PRO A 1 177 ? -0.163 -2.403 12.419 1.00 88.81 177 PRO A C 1
ATOM 1290 O O . PRO A 1 177 ? 0.765 -2.621 13.209 1.00 88.81 177 PRO A O 1
ATOM 1293 N N . PRO A 1 178 ? -0.663 -3.388 11.651 1.00 92.94 178 PRO A N 1
ATOM 1294 C CA . PRO A 1 178 ? -0.245 -4.796 11.710 1.00 92.94 178 PRO A CA 1
ATOM 1295 C C . PRO A 1 178 ? 1.232 -5.022 11.351 1.00 92.94 178 PRO A C 1
ATOM 1297 O O . PRO A 1 178 ? 1.773 -4.291 10.530 1.00 92.94 178 PRO A O 1
ATOM 1300 N N . PRO A 1 179 ? 1.883 -6.104 11.821 1.00 92.12 179 PRO A N 1
ATOM 1301 C CA . PRO A 1 179 ? 3.246 -6.463 11.393 1.00 92.12 179 PRO A CA 1
ATOM 1302 C C . PRO A 1 179 ? 3.352 -6.835 9.899 1.00 92.12 179 PRO A C 1
ATOM 1304 O O . PRO A 1 179 ? 4.447 -7.060 9.385 1.00 92.12 179 PRO A O 1
ATOM 1307 N N . VAL A 1 180 ? 2.214 -6.925 9.213 1.00 95.38 180 VAL A N 1
ATOM 1308 C CA . VAL A 1 180 ? 2.093 -7.156 7.776 1.00 95.38 180 VAL A CA 1
ATOM 1309 C C . VAL A 1 180 ? 1.461 -5.941 7.104 1.00 95.38 180 VAL A C 1
ATOM 1311 O O . VAL A 1 180 ? 0.696 -5.213 7.731 1.00 95.38 180 VAL A O 1
ATOM 1314 N N . ALA A 1 181 ? 1.742 -5.745 5.824 1.00 94.56 181 ALA A N 1
ATOM 1315 C CA . ALA A 1 181 ? 1.090 -4.756 4.979 1.00 94.56 181 ALA A CA 1
ATOM 1316 C C . ALA A 1 181 ? 0.383 -5.437 3.806 1.00 94.56 181 ALA A C 1
ATOM 1318 O O . ALA A 1 181 ? 0.753 -6.538 3.391 1.00 94.56 181 ALA A O 1
ATOM 1319 N N . LEU A 1 182 ? -0.624 -4.755 3.270 1.00 95.75 182 LEU A N 1
ATOM 1320 C CA . LEU A 1 182 ? -1.325 -5.166 2.064 1.00 95.75 182 LEU A CA 1
ATOM 1321 C C . LEU A 1 182 ? -0.578 -4.632 0.838 1.00 95.75 182 LEU A C 1
ATOM 1323 O O . LEU A 1 182 ? -0.470 -3.423 0.656 1.00 95.75 182 LEU A O 1
ATOM 1327 N N . LEU A 1 183 ? -0.081 -5.536 -0.003 1.00 97.12 183 LEU A N 1
ATOM 1328 C CA . LEU A 1 183 ? 0.555 -5.221 -1.276 1.00 97.12 183 LEU A CA 1
ATOM 1329 C C . LEU A 1 183 ? -0.403 -5.587 -2.410 1.00 97.12 183 LEU A C 1
ATOM 1331 O O . LEU A 1 183 ? -0.777 -6.751 -2.545 1.00 97.12 183 LEU A O 1
ATOM 1335 N N . THR A 1 184 ? -0.774 -4.616 -3.242 1.00 97.12 184 THR A N 1
ATOM 1336 C CA . THR A 1 184 ? -1.568 -4.867 -4.452 1.00 97.12 184 THR A CA 1
ATOM 1337 C C . THR A 1 184 ? -0.746 -4.571 -5.698 1.00 97.12 184 THR A C 1
ATOM 1339 O O . THR A 1 184 ? 0.046 -3.623 -5.729 1.00 97.12 184 THR A O 1
ATOM 1342 N N . ALA A 1 185 ? -0.946 -5.369 -6.748 1.00 97.62 185 ALA A N 1
ATOM 1343 C CA . ALA A 1 185 ? -0.290 -5.149 -8.035 1.00 97.62 185 ALA A CA 1
ATOM 1344 C C . ALA A 1 185 ? -0.598 -3.744 -8.584 1.00 97.62 185 ALA A C 1
ATOM 1346 O O . ALA A 1 185 ? 0.312 -3.012 -8.970 1.00 97.62 185 ALA A O 1
ATOM 1347 N N . THR A 1 186 ? -1.871 -3.333 -8.529 1.00 96.50 186 THR A N 1
ATOM 1348 C CA . THR A 1 186 ? -2.340 -2.013 -8.976 1.00 96.50 186 THR A CA 1
ATOM 1349 C C . THR A 1 186 ? -1.596 -0.871 -8.287 1.00 96.50 186 THR A C 1
ATOM 1351 O O . THR A 1 186 ? -1.134 0.043 -8.968 1.00 96.50 186 THR A O 1
ATOM 1354 N N . ASN A 1 187 ? -1.437 -0.919 -6.959 1.00 95.88 187 ASN A N 1
ATOM 1355 C CA . ASN A 1 187 ? -0.746 0.135 -6.217 1.00 95.88 187 ASN A CA 1
ATOM 1356 C C . ASN A 1 187 ? 0.742 0.198 -6.583 1.00 95.88 187 ASN A C 1
ATOM 1358 O O . ASN A 1 187 ? 1.257 1.269 -6.897 1.00 95.88 187 ASN A O 1
ATOM 1362 N N . VAL A 1 188 ? 1.423 -0.953 -6.638 1.00 97.62 188 VAL A N 1
ATOM 1363 C CA . VAL A 1 188 ? 2.845 -1.006 -7.011 1.00 97.62 188 VAL A CA 1
ATOM 1364 C C . VAL A 1 188 ? 3.063 -0.460 -8.419 1.00 97.62 188 VAL A C 1
ATOM 1366 O O . VAL A 1 188 ? 3.911 0.410 -8.617 1.00 97.62 188 VAL A O 1
ATOM 1369 N N . TYR A 1 189 ? 2.293 -0.929 -9.401 1.00 97.69 189 TYR A N 1
ATOM 1370 C CA . TYR A 1 189 ? 2.454 -0.502 -10.791 1.00 97.69 189 TYR A CA 1
ATOM 1371 C C . TYR A 1 189 ? 2.104 0.975 -10.972 1.00 97.69 189 TYR A C 1
ATOM 1373 O O . TYR A 1 189 ? 2.799 1.678 -11.704 1.00 97.69 189 TYR A O 1
ATOM 1381 N N . GLN A 1 190 ? 1.087 1.479 -10.267 1.00 96.00 190 GLN A N 1
ATOM 1382 C CA . GLN A 1 190 ? 0.738 2.895 -10.307 1.00 96.00 190 GLN A CA 1
ATOM 1383 C C . GLN A 1 190 ? 1.847 3.768 -9.725 1.00 96.00 190 GLN A C 1
ATOM 1385 O O . GLN A 1 190 ? 2.232 4.762 -10.342 1.00 96.00 190 GLN A O 1
ATOM 1390 N N . LEU A 1 191 ? 2.348 3.428 -8.538 1.00 94.62 191 LEU A N 1
ATOM 1391 C CA . LEU A 1 191 ? 3.390 4.212 -7.883 1.00 94.62 191 LEU A CA 1
ATOM 1392 C C . LEU A 1 191 ? 4.683 4.171 -8.695 1.00 94.62 191 LEU A C 1
ATOM 1394 O O . LEU A 1 191 ? 5.324 5.204 -8.874 1.00 94.62 191 LEU A O 1
ATOM 1398 N N . PHE A 1 192 ? 5.025 3.018 -9.273 1.00 95.75 192 PHE A N 1
ATOM 1399 C CA . PHE A 1 192 ? 6.183 2.914 -10.153 1.00 95.75 192 PHE A CA 1
ATOM 1400 C C . PHE A 1 192 ? 6.023 3.777 -11.413 1.00 95.75 192 PHE A C 1
ATOM 1402 O O . PHE A 1 192 ? 6.949 4.495 -11.787 1.00 95.75 192 PHE A O 1
ATOM 1409 N N . TRP A 1 193 ? 4.835 3.781 -12.029 1.00 94.56 193 TRP A N 1
ATOM 1410 C CA . TRP A 1 193 ? 4.515 4.660 -13.157 1.00 94.56 193 TRP A CA 1
ATOM 1411 C C . TRP A 1 193 ? 4.619 6.151 -12.795 1.00 94.56 193 TRP A C 1
ATOM 1413 O O . TRP A 1 193 ? 5.129 6.958 -13.577 1.00 94.56 193 TRP A O 1
ATOM 1423 N N . GLN A 1 194 ? 4.169 6.540 -11.602 1.00 92.19 194 GLN A N 1
ATOM 1424 C CA . GLN A 1 194 ? 4.308 7.915 -11.122 1.00 92.19 194 GLN A CA 1
ATOM 1425 C C . GLN A 1 194 ? 5.776 8.285 -10.927 1.00 92.19 194 GLN A C 1
ATOM 1427 O O . GLN A 1 194 ? 6.196 9.340 -11.393 1.00 92.19 194 GLN A O 1
ATOM 1432 N N . VAL A 1 195 ? 6.589 7.422 -10.314 1.00 90.06 195 VAL A N 1
ATOM 1433 C CA . VAL A 1 195 ? 8.040 7.653 -10.191 1.00 90.06 195 VAL A CA 1
ATOM 1434 C C . VAL A 1 195 ? 8.691 7.778 -11.575 1.00 90.06 195 VAL A C 1
ATOM 1436 O O . VAL A 1 195 ? 9.465 8.704 -11.797 1.00 90.06 195 VAL A O 1
ATOM 1439 N N . ALA A 1 196 ? 8.304 6.927 -12.530 1.00 86.62 196 ALA A N 1
ATOM 1440 C CA . ALA A 1 196 ? 8.803 6.941 -13.908 1.00 86.62 196 ALA A CA 1
ATOM 1441 C C . ALA A 1 196 ? 8.543 8.255 -14.665 1.00 86.62 196 ALA A C 1
ATOM 1443 O O . ALA A 1 196 ? 9.272 8.587 -15.603 1.00 86.62 196 ALA A O 1
ATOM 1444 N N . THR A 1 197 ? 7.478 8.972 -14.301 1.00 86.38 197 THR A N 1
ATOM 1445 C CA . THR A 1 197 ? 6.969 10.132 -15.048 1.00 86.38 197 THR A CA 1
ATOM 1446 C C . THR A 1 197 ? 7.108 11.458 -14.304 1.00 86.38 197 THR A C 1
ATOM 1448 O O . THR A 1 197 ? 7.041 12.512 -14.934 1.00 86.38 197 THR A O 1
ATOM 1451 N N . SER A 1 198 ? 7.308 11.431 -12.984 1.00 82.44 198 SER A N 1
ATOM 1452 C CA . SER A 1 198 ? 7.261 12.623 -12.127 1.00 82.44 198 SER A CA 1
ATOM 1453 C C . SER A 1 198 ? 8.576 13.386 -12.021 1.00 82.44 198 SER A C 1
ATOM 1455 O O . SER A 1 198 ? 8.545 14.553 -11.637 1.00 82.44 198 SER A O 1
ATOM 1457 N N . VAL A 1 199 ? 9.717 12.776 -12.360 1.00 69.62 199 VAL A N 1
ATOM 1458 C CA . VAL A 1 199 ? 11.034 13.417 -12.236 1.00 69.62 199 VAL A CA 1
ATOM 1459 C C . VAL A 1 199 ? 11.435 14.075 -13.566 1.00 69.62 199 VAL A C 1
ATOM 1461 O O . VAL A 1 199 ? 11.742 13.376 -14.535 1.00 69.62 199 VAL A O 1
ATOM 1464 N N . PRO A 1 200 ? 11.471 15.421 -13.655 1.00 64.75 200 PRO A N 1
ATOM 1465 C CA . PRO A 1 200 ? 11.868 16.106 -14.881 1.00 64.75 200 PRO A CA 1
ATOM 1466 C C . PRO A 1 200 ? 13.309 15.754 -15.263 1.00 64.75 200 PRO A C 1
ATOM 1468 O O . PRO A 1 200 ? 14.226 15.913 -14.459 1.00 64.75 200 PRO A O 1
ATOM 1471 N N . GLY A 1 201 ? 13.515 15.284 -16.495 1.00 63.06 201 GLY A N 1
ATOM 1472 C CA . GLY A 1 201 ? 14.838 14.888 -16.994 1.00 63.06 201 GLY A CA 1
ATOM 1473 C C . GLY A 1 201 ? 15.290 13.483 -16.580 1.00 63.06 201 GLY A C 1
ATOM 1474 O O . GLY A 1 201 ? 16.371 13.061 -16.985 1.00 63.06 201 GLY A O 1
ATOM 1475 N N . PHE A 1 202 ? 14.470 12.742 -15.831 1.00 66.50 202 PHE A N 1
ATOM 1476 C CA . PHE A 1 202 ? 14.717 11.350 -15.475 1.00 66.50 202 PHE A CA 1
ATOM 1477 C C . PHE A 1 202 ? 13.467 10.530 -15.792 1.00 66.50 202 PHE A C 1
ATOM 1479 O O . PHE A 1 202 ? 12.587 10.337 -14.958 1.00 66.50 202 PHE A O 1
ATOM 1486 N N . HIS A 1 203 ? 13.378 10.095 -17.046 1.00 70.75 203 HIS A N 1
ATOM 1487 C CA . HIS A 1 203 ? 12.303 9.230 -17.511 1.00 70.75 203 HIS A CA 1
ATOM 1488 C C . HIS A 1 203 ? 12.776 7.782 -17.473 1.00 70.75 203 HIS A C 1
ATOM 1490 O O . HIS A 1 203 ? 13.828 7.444 -18.020 1.00 70.75 203 HIS A O 1
ATOM 1496 N N . PHE A 1 204 ? 12.004 6.927 -16.806 1.00 84.19 204 PHE A N 1
ATOM 1497 C CA . PHE A 1 204 ? 12.204 5.489 -16.909 1.00 84.19 204 PHE A CA 1
ATOM 1498 C C . PHE A 1 204 ? 11.732 5.034 -18.283 1.00 84.19 204 PHE A C 1
ATOM 1500 O O . PHE A 1 204 ? 10.534 4.999 -18.557 1.00 84.19 204 PHE A O 1
ATOM 1507 N N . ASP A 1 205 ? 12.677 4.671 -19.140 1.00 89.56 205 ASP A N 1
ATOM 1508 C CA . ASP A 1 205 ? 12.356 4.056 -20.419 1.00 89.56 205 ASP A CA 1
ATOM 1509 C C . ASP A 1 205 ? 11.985 2.588 -20.218 1.00 89.56 205 ASP A C 1
ATOM 1511 O O . ASP A 1 205 ? 12.666 1.851 -19.502 1.00 89.56 205 ASP A O 1
ATOM 1515 N N . ASP A 1 206 ? 10.914 2.162 -20.891 1.00 92.69 206 ASP A N 1
ATOM 1516 C CA . ASP A 1 206 ? 10.378 0.796 -20.836 1.00 92.69 206 ASP A CA 1
ATOM 1517 C C . ASP A 1 206 ? 10.286 0.241 -19.393 1.00 92.69 206 ASP A C 1
ATOM 1519 O O . ASP A 1 206 ? 10.948 -0.757 -19.070 1.00 92.69 206 ASP A O 1
ATOM 1523 N N . PRO A 1 207 ? 9.505 0.906 -18.511 1.00 95.56 207 PRO A N 1
ATOM 1524 C CA . PRO A 1 207 ? 9.312 0.493 -17.127 1.00 95.56 207 PRO A CA 1
ATOM 1525 C C . PRO A 1 207 ? 8.572 -0.846 -17.068 1.00 95.56 207 PRO A C 1
ATOM 1527 O O . PRO A 1 207 ? 7.538 -1.048 -17.714 1.00 95.56 207 PRO A O 1
ATOM 1530 N N . ARG A 1 208 ? 9.108 -1.779 -16.284 1.00 97.62 208 ARG A N 1
ATOM 1531 C CA . ARG A 1 208 ? 8.606 -3.147 -16.146 1.00 97.62 208 ARG A CA 1
ATOM 1532 C C . ARG A 1 208 ? 8.645 -3.605 -14.698 1.00 97.62 208 ARG A C 1
ATOM 1534 O O . ARG A 1 208 ? 9.520 -3.188 -13.958 1.00 97.62 208 ARG A O 1
ATOM 1541 N N . CYS A 1 209 ? 7.762 -4.504 -14.298 1.00 98.50 209 CYS A N 1
ATOM 1542 C CA . CYS A 1 209 ? 7.769 -5.104 -12.968 1.00 98.50 209 CYS A CA 1
ATOM 1543 C C . CYS A 1 209 ? 7.573 -6.617 -13.038 1.00 98.50 209 CYS A C 1
ATOM 1545 O O . CYS A 1 209 ? 7.193 -7.175 -14.073 1.00 98.50 209 CYS A O 1
ATOM 1547 N N . ASP A 1 210 ? 7.865 -7.279 -11.924 1.00 98.69 210 ASP A N 1
ATOM 1548 C CA . ASP A 1 210 ? 7.442 -8.656 -11.706 1.00 98.69 210 ASP A CA 1
ATOM 1549 C C . ASP A 1 210 ? 5.924 -8.796 -11.787 1.00 98.69 210 ASP A C 1
ATOM 1551 O O . ASP A 1 210 ? 5.174 -7.833 -11.604 1.00 98.69 210 ASP A O 1
ATOM 1555 N N . GLU A 1 211 ? 5.477 -10.021 -12.042 1.00 98.38 211 GLU A N 1
ATOM 1556 C CA . GLU A 1 211 ? 4.074 -10.387 -11.900 1.00 98.38 211 GLU A CA 1
ATOM 1557 C C . GLU A 1 211 ? 3.744 -10.496 -10.406 1.00 98.38 211 GLU A C 1
ATOM 1559 O O . GLU A 1 211 ? 4.186 -11.414 -9.712 1.00 98.38 211 GLU A O 1
ATOM 1564 N N . ILE A 1 212 ? 3.014 -9.502 -9.903 1.00 97.94 212 ILE A N 1
ATOM 1565 C CA . ILE A 1 212 ? 2.589 -9.414 -8.506 1.00 97.94 212 ILE A CA 1
ATOM 1566 C C . ILE A 1 212 ? 1.151 -9.944 -8.438 1.00 97.94 212 ILE A C 1
ATOM 1568 O O . ILE A 1 212 ? 0.340 -9.591 -9.298 1.00 97.94 212 ILE A O 1
ATOM 1572 N N . PRO A 1 213 ? 0.797 -10.772 -7.438 1.00 97.69 213 PRO A N 1
ATOM 1573 C CA . PRO A 1 213 ? -0.592 -11.140 -7.191 1.00 97.69 213 PRO A CA 1
ATOM 1574 C C . PRO A 1 213 ? -1.486 -9.903 -7.048 1.00 97.69 213 PRO A C 1
ATOM 1576 O O . PRO A 1 213 ? -1.032 -8.855 -6.590 1.00 97.69 213 PRO A O 1
ATOM 1579 N N . ALA A 1 214 ? -2.771 -10.032 -7.388 1.00 96.31 214 ALA A N 1
ATOM 1580 C CA . ALA A 1 214 ? -3.719 -8.917 -7.303 1.00 96.31 214 ALA A CA 1
ATOM 1581 C C . ALA A 1 214 ? -3.693 -8.236 -5.920 1.00 96.31 214 ALA A C 1
ATOM 1583 O O . ALA A 1 214 ? -3.582 -7.012 -5.843 1.00 96.31 214 ALA A O 1
ATOM 1584 N N . ALA A 1 215 ? -3.689 -9.042 -4.855 1.00 96.94 215 ALA A N 1
ATOM 1585 C CA . ALA A 1 215 ? -3.470 -8.624 -3.478 1.00 96.94 215 ALA A CA 1
ATOM 1586 C C . ALA A 1 215 ? -2.736 -9.729 -2.699 1.00 96.94 215 ALA A C 1
ATOM 1588 O O . ALA A 1 215 ? -3.016 -10.917 -2.879 1.00 96.94 215 ALA A O 1
ATOM 1589 N N . ILE A 1 216 ? -1.796 -9.353 -1.832 1.00 97.94 216 ILE A N 1
ATOM 1590 C CA . ILE A 1 216 ? -1.067 -10.268 -0.945 1.00 97.94 216 ILE A CA 1
ATOM 1591 C C . ILE A 1 216 ? -0.637 -9.549 0.340 1.00 97.94 216 ILE A C 1
ATOM 1593 O O . ILE A 1 216 ? -0.418 -8.339 0.345 1.00 97.94 216 ILE A O 1
ATOM 1597 N N . LEU A 1 217 ? -0.500 -10.297 1.438 1.00 97.50 217 LEU A N 1
ATOM 1598 C CA . LEU A 1 217 ? 0.104 -9.793 2.671 1.00 97.50 217 LEU A CA 1
ATOM 1599 C C . LEU A 1 217 ? 1.616 -10.019 2.652 1.00 97.50 217 LEU A C 1
ATOM 1601 O O . LEU A 1 217 ? 2.085 -11.135 2.431 1.00 97.50 217 LEU A O 1
ATOM 1605 N N . VAL A 1 218 ? 2.372 -8.965 2.931 1.00 97.44 218 VAL A N 1
ATOM 1606 C CA . VAL A 1 218 ? 3.837 -8.988 3.025 1.00 97.44 218 VAL A CA 1
ATOM 1607 C C . VAL A 1 218 ? 4.287 -8.462 4.380 1.00 97.44 218 VAL A C 1
ATOM 1609 O O . VAL A 1 218 ? 3.527 -7.788 5.071 1.00 97.44 218 VAL A O 1
ATOM 1612 N N . GLY A 1 219 ? 5.519 -8.770 4.787 1.00 96.56 219 GLY A N 1
ATOM 1613 C CA . GLY A 1 219 ? 6.090 -8.189 6.002 1.00 96.56 219 GLY A CA 1
ATOM 1614 C C . GLY A 1 219 ? 6.161 -6.666 5.895 1.00 96.56 219 GLY A C 1
ATOM 1615 O O . GLY A 1 219 ? 6.502 -6.135 4.839 1.00 96.56 219 GLY A O 1
ATOM 1616 N N . ARG A 1 220 ? 5.833 -5.968 6.982 1.00 94.31 220 ARG A N 1
ATOM 1617 C CA . ARG A 1 220 ? 5.975 -4.514 7.068 1.00 94.31 220 ARG A CA 1
ATOM 1618 C C . ARG A 1 220 ? 7.341 -4.138 7.645 1.00 94.31 220 ARG A C 1
ATOM 1620 O O . ARG A 1 220 ? 7.891 -4.878 8.462 1.00 94.31 220 ARG A O 1
ATOM 1627 N N . GLY A 1 221 ? 7.864 -2.978 7.249 1.00 89.44 221 GLY A N 1
ATOM 1628 C CA . GLY A 1 221 ? 9.002 -2.357 7.915 1.00 89.44 221 GLY A CA 1
ATOM 1629 C C . GLY A 1 221 ? 8.767 -2.154 9.418 1.00 89.44 221 GLY A C 1
ATOM 1630 O O . GLY A 1 221 ? 7.637 -1.966 9.890 1.00 89.44 221 GLY A O 1
ATOM 1631 N N . MET A 1 222 ? 9.858 -2.220 10.178 1.00 89.75 222 MET A N 1
ATOM 1632 C CA . MET A 1 222 ? 9.913 -1.745 11.563 1.00 89.75 222 MET A CA 1
ATOM 1633 C C . MET A 1 222 ? 10.195 -0.242 11.568 1.00 89.75 222 MET A C 1
ATOM 1635 O O . MET A 1 222 ? 10.585 0.296 10.543 1.00 89.75 222 MET A O 1
ATOM 1639 N N . ALA A 1 223 ? 10.019 0.436 12.705 1.00 88.94 223 ALA A N 1
ATOM 1640 C CA . ALA A 1 223 ? 10.153 1.893 12.794 1.00 88.94 223 ALA A CA 1
ATOM 1641 C C . ALA A 1 223 ? 11.438 2.430 12.120 1.00 88.94 223 ALA A C 1
ATOM 1643 O O . ALA A 1 223 ? 12.545 2.156 12.590 1.00 88.94 223 ALA A O 1
ATOM 1644 N N . GLY A 1 224 ? 11.279 3.205 11.041 1.00 88.06 224 GLY A N 1
ATOM 1645 C CA . GLY A 1 224 ? 12.382 3.754 10.236 1.00 88.06 224 GLY A CA 1
ATOM 1646 C C . GLY A 1 224 ? 13.127 2.759 9.329 1.00 88.06 224 GLY A C 1
ATOM 1647 O O . GLY A 1 224 ? 14.143 3.119 8.735 1.00 88.06 224 GLY A O 1
ATOM 1648 N N . GLU A 1 225 ? 12.644 1.526 9.210 1.00 93.06 225 GLU A N 1
ATOM 1649 C CA . GLU A 1 225 ? 13.176 0.465 8.357 1.00 93.06 225 GLU A CA 1
ATOM 1650 C C . GLU A 1 225 ? 12.186 0.108 7.243 1.00 93.06 225 GLU A C 1
ATOM 1652 O O . GLU A 1 225 ? 10.987 0.374 7.320 1.00 93.06 225 GLU A O 1
ATOM 1657 N N . LYS A 1 226 ? 12.695 -0.546 6.197 1.00 96.00 226 LYS A N 1
ATOM 1658 C CA . LYS A 1 226 ? 11.898 -1.024 5.068 1.00 96.00 226 LYS A CA 1
ATOM 1659 C C . LYS A 1 226 ? 12.012 -2.536 4.944 1.00 96.00 226 LYS A C 1
ATOM 1661 O O . LYS A 1 226 ? 13.112 -3.083 4.999 1.00 96.00 226 LYS A O 1
ATOM 1666 N N . ALA A 1 227 ? 10.885 -3.204 4.742 1.00 96.81 227 ALA A N 1
ATOM 1667 C CA . ALA A 1 227 ? 10.824 -4.631 4.478 1.00 96.81 227 ALA A CA 1
ATOM 1668 C C . ALA A 1 227 ? 10.871 -4.905 2.972 1.00 96.81 227 ALA A C 1
ATOM 1670 O O . ALA A 1 227 ? 10.155 -4.281 2.189 1.00 96.81 227 ALA A O 1
ATOM 1671 N N . ASP A 1 228 ? 11.712 -5.855 2.567 1.00 97.31 228 ASP A N 1
ATOM 1672 C CA . ASP A 1 228 ? 11.759 -6.334 1.188 1.00 97.31 228 ASP A CA 1
ATOM 1673 C C . ASP A 1 228 ? 10.589 -7.289 0.921 1.00 97.31 228 ASP A C 1
ATOM 1675 O O . ASP A 1 228 ? 10.408 -8.279 1.631 1.00 97.31 228 ASP A O 1
ATOM 1679 N N . THR A 1 229 ? 9.802 -6.994 -0.113 1.00 97.75 229 THR A N 1
ATOM 1680 C CA . THR A 1 229 ? 8.655 -7.822 -0.515 1.00 97.75 229 THR A CA 1
ATOM 1681 C C . THR A 1 229 ? 9.054 -9.047 -1.340 1.00 97.75 229 THR A C 1
ATOM 1683 O O . THR A 1 229 ? 8.239 -9.940 -1.551 1.00 97.75 229 THR A O 1
ATOM 1686 N N . GLY A 1 230 ? 10.291 -9.084 -1.845 1.00 97.81 230 GLY A N 1
ATOM 1687 C CA . GLY A 1 230 ? 10.767 -10.062 -2.823 1.00 97.81 230 GLY A CA 1
ATOM 1688 C C . GLY A 1 230 ? 10.466 -9.687 -4.279 1.00 97.81 230 GLY A C 1
ATOM 1689 O O . GLY A 1 230 ? 11.100 -10.238 -5.176 1.00 97.81 230 GLY A O 1
ATOM 1690 N N . TYR A 1 231 ? 9.578 -8.718 -4.524 1.00 98.56 231 TYR A N 1
ATOM 1691 C CA . TYR A 1 231 ? 9.254 -8.229 -5.865 1.00 98.56 231 TYR A CA 1
ATOM 1692 C C . TYR A 1 231 ? 10.187 -7.105 -6.303 1.00 98.56 231 TYR A C 1
ATOM 1694 O O . TYR A 1 231 ? 10.798 -6.394 -5.493 1.00 98.56 231 TYR A O 1
ATOM 1702 N N . ARG A 1 232 ? 10.301 -6.935 -7.615 1.00 98.38 232 ARG A N 1
ATOM 1703 C CA . ARG A 1 232 ? 11.155 -5.934 -8.242 1.00 98.38 232 ARG A CA 1
ATOM 1704 C C . ARG A 1 232 ? 10.430 -5.229 -9.382 1.00 98.38 232 ARG A C 1
ATOM 1706 O O . ARG A 1 232 ? 9.648 -5.828 -10.124 1.00 98.38 232 ARG A O 1
ATOM 1713 N N . CYS A 1 233 ? 10.777 -3.966 -9.558 1.00 98.12 233 CYS A N 1
ATOM 1714 C CA . CYS A 1 233 ? 10.500 -3.203 -10.765 1.00 98.12 233 CYS A CA 1
ATOM 1715 C C . CYS A 1 233 ? 11.813 -2.845 -11.456 1.00 98.12 233 CYS A C 1
ATOM 1717 O O . CYS A 1 233 ? 12.890 -3.026 -10.901 1.00 98.12 233 CYS A O 1
ATOM 1719 N N . GLN A 1 234 ? 11.743 -2.424 -12.706 1.00 97.00 234 GLN A N 1
ATOM 1720 C CA . GLN A 1 234 ? 12.886 -2.324 -13.591 1.00 97.00 234 GLN A CA 1
ATOM 1721 C C . GLN A 1 234 ? 12.651 -1.239 -14.635 1.00 97.00 234 GLN A C 1
ATOM 1723 O O . GLN A 1 234 ? 11.528 -1.034 -15.087 1.00 97.00 234 GLN A O 1
ATOM 1728 N N . TYR A 1 235 ? 13.715 -0.574 -15.063 1.00 95.06 235 TYR A N 1
ATOM 1729 C CA . TYR A 1 235 ? 13.685 0.362 -16.186 1.00 95.06 235 TYR A CA 1
ATOM 1730 C C . TYR A 1 235 ? 14.963 0.251 -17.022 1.00 95.06 235 TYR A C 1
ATOM 1732 O O . TYR A 1 235 ? 15.943 -0.369 -16.602 1.00 95.06 235 TYR A O 1
ATOM 1740 N N . LEU A 1 236 ? 14.957 0.818 -18.228 1.00 93.06 236 LEU A N 1
ATOM 1741 C CA . LEU A 1 236 ? 16.157 0.973 -19.047 1.00 93.06 236 LEU A CA 1
ATOM 1742 C C . LEU A 1 236 ? 16.893 2.256 -18.673 1.00 93.06 236 LEU A C 1
ATOM 1744 O O . LEU A 1 236 ? 16.395 3.358 -18.887 1.00 93.06 236 LEU A O 1
ATOM 1748 N N . ALA A 1 237 ? 18.113 2.109 -18.167 1.00 89.50 237 ALA A N 1
ATOM 1749 C CA . ALA A 1 237 ? 19.040 3.216 -17.991 1.00 89.50 237 ALA A CA 1
ATOM 1750 C C . ALA A 1 237 ? 19.828 3.497 -19.281 1.00 89.50 237 ALA A C 1
ATOM 1752 O O . ALA A 1 237 ? 20.054 2.606 -20.107 1.00 89.50 237 ALA A O 1
ATOM 1753 N N . GLY A 1 238 ? 20.268 4.746 -19.426 1.00 82.94 238 GLY A N 1
ATOM 1754 C CA . GLY A 1 238 ? 20.954 5.265 -20.613 1.00 82.94 238 GLY A CA 1
ATOM 1755 C C . GLY A 1 238 ? 20.068 6.222 -21.405 1.00 82.94 238 GLY A C 1
ATOM 1756 O O . GLY A 1 238 ? 18.840 6.106 -21.370 1.00 82.94 238 GLY A O 1
ATOM 1757 N N . ALA A 1 239 ? 20.693 7.172 -22.092 1.00 79.44 239 ALA A N 1
ATOM 1758 C CA . ALA A 1 239 ? 20.024 8.142 -22.942 1.00 79.44 239 ALA A CA 1
ATOM 1759 C C . ALA A 1 239 ? 19.505 7.491 -24.234 1.00 79.44 239 ALA A C 1
ATOM 1761 O O . ALA A 1 239 ? 19.998 6.456 -24.697 1.00 79.44 239 ALA A O 1
ATOM 1762 N N . ALA A 1 240 ? 18.507 8.124 -24.848 1.00 74.31 240 ALA A N 1
ATOM 1763 C CA . ALA A 1 240 ? 18.074 7.751 -26.186 1.00 74.31 240 ALA A CA 1
ATOM 1764 C C . ALA A 1 240 ? 19.249 7.910 -27.170 1.00 74.31 240 ALA A C 1
ATOM 1766 O O . ALA A 1 240 ? 19.801 8.999 -27.311 1.00 74.31 240 ALA A O 1
ATOM 1767 N N . GLY A 1 241 ? 19.625 6.819 -27.841 1.00 78.81 241 GLY A N 1
ATOM 1768 C CA . GLY A 1 241 ? 20.772 6.775 -28.756 1.00 78.81 241 GLY A CA 1
ATOM 1769 C C . GLY A 1 241 ? 22.027 6.115 -28.183 1.00 78.81 241 GLY A C 1
ATOM 1770 O O . GLY A 1 241 ? 22.951 5.845 -28.949 1.00 78.81 241 GLY A O 1
ATOM 1771 N N . ASP A 1 242 ? 22.056 5.785 -26.887 1.00 85.38 242 ASP A N 1
ATOM 1772 C CA . ASP A 1 242 ? 23.161 5.012 -26.318 1.00 85.38 242 ASP A CA 1
ATOM 1773 C C . ASP A 1 242 ? 23.226 3.622 -26.976 1.00 85.38 242 ASP A C 1
ATOM 1775 O O . ASP A 1 242 ? 22.215 2.916 -27.008 1.00 85.38 242 ASP A O 1
ATOM 1779 N N . PRO A 1 243 ? 24.396 3.178 -27.478 1.00 87.69 243 PRO A N 1
ATOM 1780 C CA . PRO A 1 243 ? 24.518 1.909 -28.202 1.00 87.69 243 PRO A CA 1
ATOM 1781 C C . PRO A 1 243 ? 24.285 0.691 -27.302 1.00 87.69 243 PRO A C 1
ATOM 1783 O O . PRO A 1 243 ? 23.987 -0.397 -27.796 1.00 87.69 243 PRO A O 1
ATOM 1786 N N . VAL A 1 244 ? 24.422 0.869 -25.986 1.00 89.00 244 VAL A N 1
ATOM 1787 C CA . VAL A 1 244 ? 24.172 -0.149 -24.971 1.00 89.00 244 VAL A CA 1
ATOM 1788 C C . VAL A 1 244 ? 23.343 0.469 -23.857 1.00 89.00 244 VAL A C 1
ATOM 1790 O O . VAL A 1 244 ? 23.711 1.506 -23.310 1.00 89.00 244 VAL A O 1
ATOM 1793 N N . ARG A 1 245 ? 22.245 -0.189 -23.492 1.00 92.06 245 ARG A N 1
ATOM 1794 C CA . ARG A 1 245 ? 21.365 0.225 -22.397 1.00 92.06 245 ARG A CA 1
ATOM 1795 C C . ARG A 1 245 ? 21.188 -0.922 -21.421 1.00 92.06 245 ARG A C 1
ATOM 1797 O O . ARG A 1 245 ? 21.052 -2.075 -21.828 1.00 92.06 245 ARG A O 1
ATOM 1804 N N . ASN A 1 246 ? 21.185 -0.605 -20.134 1.00 93.75 246 ASN A N 1
ATOM 1805 C CA . ASN A 1 246 ? 21.128 -1.611 -19.080 1.00 93.75 246 ASN A CA 1
ATOM 1806 C C . ASN A 1 246 ? 19.765 -1.589 -18.409 1.00 93.75 246 ASN A C 1
ATOM 1808 O O . ASN A 1 246 ? 19.228 -0.523 -18.105 1.00 93.75 246 ASN A O 1
ATOM 1812 N N . ARG A 1 247 ? 19.236 -2.773 -18.128 1.00 95.69 247 ARG A N 1
ATOM 1813 C CA . ARG A 1 247 ? 18.131 -2.923 -17.194 1.00 95.69 247 ARG A CA 1
ATOM 1814 C C . ARG A 1 247 ? 18.620 -2.653 -15.772 1.00 95.69 247 ARG A C 1
ATOM 1816 O O . ARG A 1 247 ? 19.563 -3.295 -15.317 1.00 95.69 247 ARG A O 1
ATOM 1823 N N . VAL A 1 248 ? 17.973 -1.720 -15.085 1.00 95.06 248 VAL A N 1
ATOM 1824 C CA . VAL A 1 248 ? 18.221 -1.418 -13.672 1.00 95.06 248 VAL A CA 1
ATOM 1825 C C . VAL A 1 248 ? 17.038 -1.912 -12.868 1.00 95.06 248 VAL A C 1
ATOM 1827 O O . VAL A 1 248 ? 15.914 -1.499 -13.135 1.00 95.06 248 VAL A O 1
ATOM 1830 N N . ASP A 1 249 ? 17.302 -2.795 -11.911 1.00 96.81 249 ASP A N 1
ATOM 1831 C CA . ASP A 1 249 ? 16.299 -3.317 -10.991 1.00 96.81 249 ASP A CA 1
ATOM 1832 C C . ASP A 1 249 ? 16.204 -2.453 -9.734 1.00 96.81 249 ASP A C 1
ATOM 1834 O O . ASP A 1 249 ? 17.218 -2.110 -9.132 1.00 96.81 249 ASP A O 1
ATOM 1838 N N . LEU A 1 250 ? 14.973 -2.177 -9.320 1.00 97.00 250 LEU A N 1
ATOM 1839 C CA . LEU A 1 250 ? 14.609 -1.564 -8.053 1.00 97.00 250 LEU A CA 1
ATOM 1840 C C . LEU A 1 250 ? 13.815 -2.569 -7.226 1.00 97.00 250 LEU A C 1
ATOM 1842 O O . LEU A 1 250 ? 12.937 -3.280 -7.730 1.00 97.00 250 LEU A O 1
ATOM 1846 N N . ARG A 1 251 ? 14.102 -2.618 -5.934 1.00 98.12 251 ARG A N 1
ATOM 1847 C CA . ARG A 1 251 ? 13.369 -3.426 -4.968 1.00 98.12 251 ARG A CA 1
ATOM 1848 C C . ARG A 1 251 ? 12.049 -2.764 -4.642 1.00 98.12 251 ARG A C 1
ATOM 1850 O O . ARG A 1 251 ? 12.014 -1.565 -4.400 1.00 98.12 251 ARG A O 1
ATOM 1857 N N . VAL A 1 252 ? 10.979 -3.552 -4.614 1.00 98.31 252 VAL A N 1
ATOM 1858 C CA . VAL A 1 252 ? 9.693 -3.115 -4.072 1.00 98.31 252 VAL A CA 1
ATOM 1859 C C . VAL A 1 252 ? 9.745 -3.345 -2.569 1.00 98.31 252 VAL A C 1
ATOM 1861 O O . VAL A 1 252 ? 9.858 -4.487 -2.111 1.00 98.31 252 VAL A O 1
ATOM 1864 N N . LEU A 1 253 ? 9.705 -2.257 -1.812 1.00 97.88 253 LEU A N 1
ATOM 1865 C CA . LEU A 1 253 ? 9.842 -2.261 -0.364 1.00 97.88 253 LEU A CA 1
ATOM 1866 C C . LEU A 1 253 ? 8.581 -1.714 0.304 1.00 97.88 253 LEU A C 1
ATOM 1868 O O . LEU A 1 253 ? 7.872 -0.901 -0.283 1.00 97.88 253 LEU A O 1
ATOM 1872 N N . ILE A 1 254 ? 8.353 -2.117 1.550 1.00 96.62 254 ILE A N 1
ATOM 1873 C CA . ILE A 1 254 ? 7.282 -1.609 2.409 1.00 96.62 254 ILE A CA 1
ATOM 1874 C C . ILE A 1 254 ? 7.891 -0.927 3.634 1.00 96.62 254 ILE A C 1
ATOM 1876 O O . ILE A 1 254 ? 8.674 -1.552 4.350 1.00 96.62 254 ILE A O 1
ATOM 1880 N N . ASP A 1 255 ? 7.538 0.329 3.890 1.00 94.56 255 ASP A N 1
ATOM 1881 C CA . ASP A 1 255 ? 7.969 1.051 5.095 1.00 94.56 255 ASP A CA 1
ATOM 1882 C C . ASP A 1 255 ? 7.136 0.694 6.342 1.00 94.56 255 ASP A C 1
ATOM 1884 O O . ASP A 1 255 ? 6.308 -0.220 6.327 1.00 94.56 255 ASP A O 1
ATOM 1888 N N . ASP A 1 256 ? 7.385 1.378 7.456 1.00 91.25 256 ASP A N 1
ATOM 1889 C CA . ASP A 1 256 ? 6.703 1.180 8.737 1.00 91.25 256 ASP A CA 1
ATOM 1890 C C . ASP A 1 256 ? 5.255 1.684 8.777 1.00 91.25 256 ASP A C 1
ATOM 1892 O O . ASP A 1 256 ? 4.500 1.300 9.676 1.00 91.25 256 ASP A O 1
ATOM 1896 N N . GLU A 1 257 ? 4.834 2.462 7.782 1.00 87.50 257 GLU A N 1
ATOM 1897 C CA . GLU A 1 257 ? 3.445 2.881 7.587 1.00 87.50 257 GLU A CA 1
ATOM 1898 C C . GLU A 1 257 ? 2.669 1.924 6.667 1.00 87.50 257 GLU A C 1
ATOM 1900 O O . GLU A 1 257 ? 1.444 2.022 6.561 1.00 87.50 257 GLU A O 1
ATOM 1905 N N . GLY A 1 258 ? 3.357 0.958 6.049 1.00 90.38 258 GLY A N 1
ATOM 1906 C CA . GLY A 1 258 ? 2.771 0.043 5.072 1.00 90.38 258 GLY A CA 1
ATOM 1907 C C . GLY A 1 258 ? 2.754 0.605 3.649 1.00 90.38 258 GLY A C 1
ATOM 1908 O O . GLY A 1 258 ? 2.065 0.049 2.795 1.00 90.38 258 GLY A O 1
ATOM 1909 N N . ALA A 1 259 ? 3.475 1.697 3.381 1.00 92.25 259 ALA A N 1
ATOM 1910 C CA . ALA A 1 259 ? 3.537 2.316 2.067 1.00 92.25 259 ALA A CA 1
ATOM 1911 C C . ALA A 1 259 ? 4.623 1.678 1.189 1.00 92.25 259 ALA A C 1
ATOM 1913 O O . ALA A 1 259 ? 5.687 1.260 1.651 1.00 92.25 259 ALA A O 1
ATOM 1914 N N . VAL A 1 260 ? 4.339 1.613 -0.114 1.00 95.50 260 VAL A N 1
ATOM 1915 C CA . VAL A 1 260 ? 5.248 1.056 -1.119 1.00 95.50 260 VAL A CA 1
ATOM 1916 C C . VAL A 1 260 ? 6.315 2.084 -1.490 1.00 95.50 260 VAL A C 1
ATOM 1918 O O . VAL A 1 260 ? 6.006 3.223 -1.838 1.00 95.50 260 VAL A O 1
ATOM 1921 N N . THR A 1 261 ? 7.576 1.658 -1.490 1.00 95.25 261 THR A N 1
ATOM 1922 C CA . THR A 1 261 ? 8.722 2.451 -1.955 1.00 95.25 261 THR A CA 1
ATOM 1923 C C . THR A 1 261 ? 9.636 1.627 -2.867 1.00 95.25 261 THR A C 1
ATOM 1925 O O . THR A 1 261 ? 9.530 0.400 -2.918 1.00 95.25 261 THR A O 1
ATOM 1928 N N . PHE A 1 262 ? 10.528 2.302 -3.602 1.00 95.62 262 PHE A N 1
ATOM 1929 C CA . PHE A 1 262 ? 11.449 1.676 -4.558 1.00 95.62 262 PHE A CA 1
ATOM 1930 C C . PHE A 1 262 ? 12.903 2.041 -4.238 1.00 95.62 262 PHE A C 1
ATOM 1932 O O . PHE A 1 262 ? 13.194 3.222 -4.042 1.00 95.62 262 PHE A O 1
ATOM 1939 N N . GLU A 1 263 ? 13.799 1.047 -4.199 1.00 93.50 263 GLU A N 1
ATOM 1940 C CA . GLU A 1 263 ? 15.248 1.227 -3.957 1.00 93.50 263 GLU A CA 1
ATOM 1941 C C . GLU A 1 263 ? 16.142 0.269 -4.739 1.00 93.50 263 GLU A C 1
ATOM 1943 O O . GLU A 1 263 ? 15.895 -0.960 -4.678 1.00 93.50 263 GLU A O 1
#

Foldseek 3Di:
DDDDDDDDDDDDDDDDDDDDDDDDDDDDDDDDDDDDDDDDDDDDDDDDDDDDDDPPPPVPPPQDDAAEDDDFADFWLPDQFPQFDALPPCLVVLLVQFDDDDPQLSVVFSVVQSLQCNLLRGDFDKGKAWVVNDDDLPAQDKTWMWMAGNNDIFIKIKTWHNPQPVPDPDTDIDIQGGQKAKDAPNQQSNVQVCVQPVDVPRHFARKHWHDDPRIDIAGAADAVGKAFRVIWIWGWDDDVSHNYIYIDIWTFIHYSSSHTDTD

Sequence (263 aa):
MRGTTDGWRSRWLGRNTFGRGPGARRAGFVAGLLAGVLLLMAGAVACGGDTDAGPGDTAAGPTPSPTIVGTARPVGVTGPQPGFVASWYGRDEVEQAAPGGDAQLHRILTDLRQKTLTMAGVMGDLTARCENDRIDLAPGAVTPCVTVYDGLEMAWEIIVSRDAPPGALWVSYRIEPPPVALLTATNVYQLFWQVATSVPGFHFDDPRCDEIPAAILVGRGMAGEKADTGYRCQYLAGAAGDPVRNRVDLRVLIDDEGAVTFE

Organism: NCBI:txi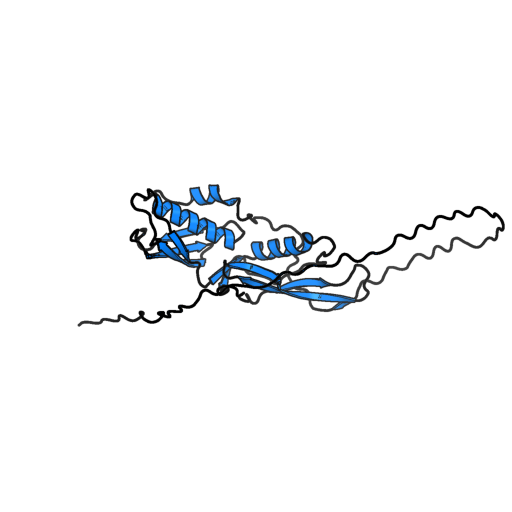d1836974

pLDDT: mean 77.02, std 22.29, range [30.53, 98.69]

Secondary structure (DSSP, 8-state):
------------------------------------------------------------PPPPPPEEESPPPSEE--SPPTTB--TTS-HHHHHHTPPS--HHHHHHHHHHHHHHHHHH-B---EEEEEGGG----STT-EEEEEEEETTEEEEEEEEE-S-PPTT-SS--EEEEPPSEEEEEHHHHHHHHHHHHHHSTT---EEEEE----SEEEEEPPPTT--EEEEEEEEEEES-TT-SEEEEEEEEEEE-TTS-EEE-

Radius of gyration: 29.98 Å; chains: 1; bounding box: 58×74×94 Å